Protein AF-A0A0P7B1C7-F1 (afdb_monomer)

InterPro domains:
  IPR046797 PD-(D/E)XK nuclease-like [PF20516] (125-329)

Structure (mmCIF, N/CA/C/O backbone):
data_AF-A0A0P7B1C7-F1
#
_entry.id   AF-A0A0P7B1C7-F1
#
loop_
_atom_site.group_PDB
_atom_site.id
_atom_site.type_symbol
_atom_site.label_atom_id
_atom_site.label_alt_id
_atom_site.label_comp_id
_atom_site.label_asym_id
_atom_site.label_entity_id
_atom_site.label_seq_id
_atom_site.pdbx_PDB_ins_code
_atom_site.Cartn_x
_atom_site.Cartn_y
_atom_site.Cartn_z
_atom_site.occupancy
_atom_site.B_iso_or_equiv
_atom_site.auth_seq_id
_atom_site.auth_comp_id
_atom_site.auth_asym_id
_atom_site.auth_atom_id
_atom_site.pdbx_PDB_model_num
ATOM 1 N N . MET A 1 1 ? -12.298 74.070 -58.164 1.00 40.81 1 MET A N 1
ATOM 2 C CA . MET A 1 1 ? -11.408 75.164 -58.626 1.00 40.81 1 MET A CA 1
ATOM 3 C C . MET A 1 1 ? -12.275 76.400 -58.773 1.00 40.81 1 MET A C 1
ATOM 5 O O . MET A 1 1 ? -13.339 76.220 -59.355 1.00 40.81 1 MET A O 1
ATOM 9 N N . PRO A 1 2 ? -11.936 77.579 -58.217 1.00 36.41 2 PRO A N 1
ATOM 10 C CA . PRO A 1 2 ? -10.605 78.188 -57.984 1.00 36.41 2 PRO A CA 1
ATOM 11 C C . PRO A 1 2 ? -10.314 78.363 -56.472 1.00 36.41 2 PRO A C 1
ATOM 13 O O . PRO A 1 2 ? -11.159 77.996 -55.669 1.00 36.41 2 PRO A O 1
ATOM 16 N N . SER A 1 3 ? -9.237 78.952 -55.946 1.00 27.42 3 SER A N 1
ATOM 17 C CA . SER A 1 3 ? -7.855 79.315 -56.326 1.00 27.42 3 SER A CA 1
ATOM 18 C C . SER A 1 3 ? -7.259 79.848 -54.999 1.00 27.42 3 SER A C 1
ATOM 20 O O . SER A 1 3 ? -7.931 80.604 -54.309 1.00 27.42 3 SER A O 1
ATOM 22 N N . SER A 1 4 ? -6.256 79.183 -54.420 1.00 30.38 4 SER A N 1
ATOM 23 C CA . SER A 1 4 ? -4.818 79.534 -54.416 1.00 30.38 4 SER A CA 1
ATOM 24 C C . SER A 1 4 ? -4.392 80.750 -53.571 1.00 30.38 4 SER A C 1
ATOM 26 O O . SER A 1 4 ? -5.026 81.796 -53.633 1.00 30.38 4 SER A O 1
ATOM 28 N N . ARG A 1 5 ? -3.190 80.588 -52.971 1.00 30.62 5 ARG A N 1
ATOM 29 C CA . ARG A 1 5 ? -2.219 81.581 -52.438 1.00 30.62 5 ARG A CA 1
ATOM 30 C C . ARG A 1 5 ? -2.398 82.007 -50.971 1.00 30.62 5 ARG A C 1
ATOM 32 O O . ARG A 1 5 ? -3.514 82.214 -50.536 1.00 30.62 5 ARG A O 1
ATOM 39 N N . GLU A 1 6 ? -1.371 82.237 -50.150 1.00 28.66 6 GLU A N 1
ATOM 40 C CA . GLU A 1 6 ? 0.076 81.940 -50.102 1.00 28.66 6 GLU A CA 1
ATOM 41 C C . GLU A 1 6 ? 0.610 82.553 -48.771 1.00 28.66 6 GLU A C 1
ATOM 43 O O . GLU A 1 6 ? -0.082 83.369 -48.172 1.00 28.66 6 GLU A O 1
ATOM 48 N N . GLN A 1 7 ? 1.860 82.238 -48.391 1.00 28.20 7 GLN A N 1
ATOM 49 C CA . GLN A 1 7 ? 2.784 83.022 -47.527 1.00 28.20 7 GLN A CA 1
ATOM 50 C C . GLN A 1 7 ? 2.823 82.818 -45.985 1.00 28.20 7 GLN A C 1
ATOM 52 O O . GLN A 1 7 ? 2.014 83.312 -45.211 1.00 28.20 7 GLN A O 1
ATOM 57 N N . SER A 1 8 ? 3.913 82.163 -45.550 1.00 28.33 8 SER A N 1
ATOM 58 C CA . SER A 1 8 ? 4.753 82.484 -44.360 1.00 28.33 8 SER A CA 1
ATOM 59 C C . SER A 1 8 ? 5.610 83.748 -44.656 1.00 28.33 8 SER A C 1
ATOM 61 O O . SER A 1 8 ? 5.667 84.063 -45.848 1.00 28.33 8 SER A O 1
ATOM 63 N N . PRO A 1 9 ? 6.346 84.453 -43.737 1.00 40.72 9 PRO A N 1
ATOM 64 C CA . PRO A 1 9 ? 7.237 83.946 -42.655 1.00 40.72 9 PRO A CA 1
ATOM 65 C C . PRO A 1 9 ? 7.357 84.853 -41.383 1.00 40.72 9 PRO A C 1
ATOM 67 O O . PRO A 1 9 ? 6.662 85.854 -41.275 1.00 40.72 9 PRO A O 1
ATOM 70 N N . THR A 1 10 ? 8.151 84.506 -40.344 1.00 30.94 10 THR A N 1
ATOM 71 C CA . THR A 1 10 ? 9.417 85.174 -39.883 1.00 30.94 10 THR A CA 1
ATOM 72 C C . THR A 1 10 ? 9.979 84.388 -38.658 1.00 30.94 10 THR A C 1
ATOM 74 O O . THR A 1 10 ? 9.244 84.197 -37.700 1.00 30.94 10 THR A O 1
ATOM 77 N N . LYS A 1 11 ? 11.125 83.665 -38.725 1.00 28.25 11 LYS A N 1
ATOM 78 C CA . LYS A 1 11 ? 12.511 83.998 -38.240 1.00 28.25 11 LYS A CA 1
ATOM 79 C C . LYS A 1 11 ? 12.579 84.615 -36.814 1.00 28.25 11 LYS A C 1
ATOM 81 O O . LYS A 1 11 ? 11.843 85.546 -36.565 1.00 28.25 11 LYS A O 1
ATOM 86 N N . ARG A 1 12 ? 13.492 84.330 -35.861 1.00 27.34 12 ARG A N 1
ATOM 87 C CA . ARG A 1 12 ? 14.719 83.499 -35.646 1.00 27.34 12 ARG A CA 1
ATOM 88 C C . ARG A 1 12 ? 15.191 83.874 -34.195 1.00 27.34 12 ARG A C 1
ATOM 90 O O . ARG A 1 12 ? 15.094 85.054 -33.889 1.00 27.34 12 ARG A O 1
ATOM 97 N N . ARG A 1 13 ? 15.668 83.012 -33.271 1.00 27.14 13 ARG A N 1
ATOM 98 C CA . ARG A 1 13 ? 17.099 82.657 -33.022 1.00 27.14 13 ARG A CA 1
ATOM 99 C C . ARG A 1 13 ? 17.298 81.843 -31.703 1.00 27.14 13 ARG A C 1
ATOM 101 O O . ARG A 1 13 ? 16.780 82.271 -30.684 1.00 27.14 13 ARG A O 1
ATOM 108 N N . LEU A 1 14 ? 18.116 80.771 -31.803 1.00 30.39 14 LEU A N 1
ATOM 109 C CA . LEU A 1 14 ? 19.269 80.282 -30.976 1.00 30.39 14 LEU A CA 1
ATOM 110 C C . LEU A 1 14 ? 19.091 80.077 -29.445 1.00 30.39 14 LEU A C 1
ATOM 112 O O . LEU A 1 14 ? 18.777 81.039 -28.760 1.00 30.39 14 LEU A O 1
ATOM 116 N N . ALA A 1 15 ? 19.164 78.840 -28.904 1.00 31.81 15 ALA A N 1
ATOM 117 C CA . ALA A 1 15 ? 20.341 77.961 -28.585 1.00 31.81 15 ALA A CA 1
ATOM 118 C C . ALA A 1 15 ? 20.725 78.126 -27.087 1.00 31.81 15 ALA A C 1
ATOM 120 O O . ALA A 1 15 ? 20.636 79.248 -26.610 1.00 31.81 15 ALA A O 1
ATOM 121 N N . GLU A 1 16 ? 21.093 77.167 -26.225 1.00 33.97 16 GLU A N 1
ATOM 122 C CA . GLU A 1 16 ? 21.556 75.755 -26.178 1.00 33.97 16 GLU A CA 1
ATOM 123 C C . GLU A 1 16 ? 21.215 75.247 -24.737 1.00 33.97 16 GLU A C 1
ATOM 125 O O . GLU A 1 16 ? 20.941 76.068 -23.866 1.00 33.97 16 GLU A O 1
ATOM 130 N N . ASP A 1 17 ? 21.087 73.958 -24.392 1.00 32.75 17 ASP A N 1
ATOM 131 C CA . ASP A 1 17 ? 22.216 73.049 -24.127 1.00 32.75 17 ASP A CA 1
ATOM 132 C C . ASP A 1 17 ? 21.746 71.586 -23.859 1.00 32.75 17 ASP A C 1
ATOM 134 O O . ASP A 1 17 ? 20.587 71.307 -23.545 1.00 32.75 17 ASP A O 1
ATOM 138 N N . LEU A 1 18 ? 22.689 70.664 -24.041 1.00 30.69 18 LEU A N 1
ATOM 139 C CA . LEU A 1 18 ? 22.672 69.231 -24.367 1.00 30.69 18 LEU A CA 1
ATOM 140 C C . LEU A 1 18 ? 22.469 68.321 -23.126 1.00 30.69 18 LEU A C 1
ATOM 142 O O . LEU A 1 18 ? 22.933 68.644 -22.042 1.00 30.69 18 LEU A O 1
ATOM 146 N N . THR A 1 19 ? 21.854 67.125 -23.151 1.00 33.34 19 THR A N 1
ATOM 147 C CA . THR A 1 19 ? 22.396 65.837 -23.667 1.00 33.34 19 THR A CA 1
ATOM 148 C C . THR A 1 19 ? 21.394 64.657 -23.433 1.00 33.34 19 THR A C 1
ATOM 150 O O . THR A 1 19 ? 20.473 64.792 -22.625 1.00 33.34 19 THR A O 1
ATOM 153 N N . PRO A 1 20 ? 21.543 63.484 -24.108 1.00 33.56 20 PRO A N 1
ATOM 154 C CA . PRO A 1 20 ? 20.514 62.433 -24.248 1.00 33.56 20 PRO A CA 1
ATOM 155 C C . PRO A 1 20 ? 20.664 61.164 -23.359 1.00 33.56 20 PRO A C 1
ATOM 157 O O . PRO A 1 20 ? 21.734 60.835 -22.855 1.00 33.56 20 PRO A O 1
ATOM 160 N N . ARG A 1 21 ? 19.555 60.407 -23.226 1.00 37.97 21 ARG A N 1
ATOM 161 C CA . ARG A 1 21 ? 19.374 59.125 -22.487 1.00 37.97 21 ARG A CA 1
ATOM 162 C C . ARG A 1 21 ? 20.164 57.922 -23.054 1.00 37.97 21 ARG A C 1
ATOM 164 O O . ARG A 1 21 ? 20.262 57.814 -24.274 1.00 37.97 21 ARG A O 1
ATOM 171 N N . PRO A 1 22 ? 20.480 56.899 -22.221 1.00 31.25 22 PRO A N 1
ATOM 172 C CA . PRO A 1 22 ? 20.714 55.534 -22.706 1.00 31.25 22 PRO A CA 1
ATOM 173 C C . PRO A 1 22 ? 19.780 54.448 -22.118 1.00 31.25 22 PRO A C 1
ATOM 175 O O . PRO A 1 22 ? 19.309 54.506 -20.982 1.00 31.25 22 PRO A O 1
ATOM 178 N N . SER A 1 23 ? 19.548 53.419 -22.939 1.00 31.78 23 SER A N 1
ATOM 179 C CA . SER A 1 23 ? 18.758 52.198 -22.718 1.00 31.78 23 SER A CA 1
ATOM 180 C C . SER A 1 23 ? 19.467 51.158 -21.833 1.00 31.78 23 SER A C 1
ATOM 182 O O . SER A 1 23 ? 20.627 50.825 -22.079 1.00 31.78 23 SER A O 1
ATOM 184 N N . ARG A 1 24 ? 18.760 50.559 -20.862 1.00 32.31 24 ARG A N 1
ATOM 185 C CA . ARG A 1 24 ? 19.287 49.491 -19.986 1.00 32.31 24 ARG A CA 1
ATOM 186 C C . ARG A 1 24 ? 19.289 48.114 -20.674 1.00 32.31 24 ARG A C 1
ATOM 188 O O . ARG A 1 24 ? 18.235 47.514 -20.866 1.00 32.31 24 ARG A O 1
ATOM 195 N N . LYS A 1 25 ? 20.485 47.578 -20.951 1.00 29.69 25 LYS A N 1
ATOM 196 C CA . LYS A 1 25 ? 20.746 46.133 -21.113 1.00 29.69 25 LYS A CA 1
ATOM 197 C C . LYS A 1 25 ? 20.955 45.495 -19.728 1.00 29.69 25 LYS A C 1
ATOM 199 O O . LYS A 1 25 ? 21.576 46.103 -18.861 1.00 29.69 25 LYS A O 1
ATOM 204 N N . ARG A 1 26 ? 20.412 44.288 -19.515 1.00 30.91 26 ARG A N 1
ATOM 205 C CA . ARG A 1 26 ? 20.569 43.484 -18.284 1.00 30.91 26 ARG A CA 1
ATOM 206 C C . ARG A 1 26 ? 21.935 42.794 -18.276 1.00 30.91 26 ARG A C 1
ATOM 208 O O . ARG A 1 26 ? 22.207 41.996 -19.168 1.00 30.91 26 ARG A O 1
ATOM 215 N N . THR A 1 27 ? 22.715 43.019 -17.224 1.00 28.73 27 THR A N 1
ATOM 216 C CA . THR A 1 27 ? 23.896 42.217 -16.870 1.00 28.73 27 THR A CA 1
ATOM 217 C C . THR A 1 27 ? 23.575 41.433 -15.595 1.00 28.73 27 THR A C 1
ATOM 219 O O . THR A 1 27 ? 23.027 41.997 -14.649 1.00 28.73 27 THR A O 1
ATOM 222 N N . ARG A 1 28 ? 23.847 40.122 -15.597 1.00 32.62 28 ARG A N 1
ATOM 223 C CA . ARG A 1 28 ? 23.710 39.212 -14.446 1.00 32.62 28 ARG A CA 1
ATOM 224 C C . ARG A 1 28 ? 24.953 39.307 -13.559 1.00 32.62 28 ARG A C 1
ATOM 226 O O . ARG A 1 28 ? 26.054 39.144 -14.072 1.00 32.62 28 ARG A O 1
ATOM 233 N N . THR A 1 29 ? 24.755 39.417 -12.251 1.00 31.72 29 THR A N 1
ATOM 234 C CA . THR A 1 29 ? 25.699 38.950 -11.223 1.00 31.72 29 THR A CA 1
ATOM 235 C C . THR A 1 29 ? 24.939 38.091 -10.203 1.00 31.72 29 THR A C 1
ATOM 237 O O . THR A 1 29 ? 23.752 38.344 -9.974 1.00 31.72 29 THR A O 1
ATOM 240 N N . PRO A 1 30 ? 25.557 37.028 -9.657 1.00 35.41 30 PRO A N 1
ATOM 241 C CA . PRO A 1 30 ? 24.934 36.155 -8.672 1.00 35.41 30 PRO A CA 1
ATOM 242 C C . PRO A 1 30 ? 25.189 36.699 -7.266 1.00 35.41 30 PRO A C 1
ATOM 244 O O . PRO A 1 30 ? 26.322 37.051 -6.949 1.00 35.41 30 PRO A O 1
ATOM 247 N N . ASP A 1 31 ? 24.158 36.730 -6.426 1.00 28.11 31 ASP A N 1
ATOM 248 C CA . ASP A 1 31 ? 24.351 36.962 -5.000 1.00 28.11 31 ASP A CA 1
ATOM 249 C C . ASP A 1 31 ? 23.509 35.982 -4.184 1.00 28.11 31 ASP A C 1
ATOM 251 O O . ASP A 1 31 ? 22.303 35.814 -4.397 1.00 28.11 31 ASP A O 1
ATOM 255 N N . SER A 1 32 ? 24.201 35.286 -3.291 1.00 36.03 32 SER A N 1
ATOM 256 C CA . SER A 1 32 ? 23.676 34.274 -2.389 1.00 36.03 32 SER A CA 1
ATOM 257 C C . SER A 1 32 ? 22.979 34.952 -1.221 1.00 36.03 32 SER A C 1
ATOM 259 O O . SER A 1 32 ? 23.639 35.573 -0.393 1.00 36.03 32 SER A O 1
ATOM 261 N N . ARG A 1 33 ? 21.665 34.757 -1.079 1.00 28.41 33 ARG A N 1
ATOM 262 C CA . ARG A 1 33 ? 20.984 34.924 0.209 1.00 28.41 33 ARG A CA 1
ATOM 263 C C . ARG A 1 33 ? 19.916 33.859 0.410 1.00 28.41 33 ARG A C 1
ATOM 265 O O . ARG A 1 33 ? 19.032 33.662 -0.418 1.00 28.41 33 ARG A O 1
ATOM 272 N N . SER A 1 34 ? 20.046 33.186 1.546 1.00 34.44 34 SER A N 1
ATOM 273 C CA . SER A 1 34 ? 19.058 32.316 2.162 1.00 34.44 34 SER A CA 1
ATOM 274 C C . SER A 1 34 ? 17.698 33.008 2.267 1.00 34.44 34 SER A C 1
ATOM 276 O O . SER A 1 34 ? 17.597 34.188 2.599 1.00 34.44 34 SER A O 1
ATOM 278 N N . SER A 1 35 ? 16.632 32.263 1.989 1.00 27.66 35 SER A N 1
ATOM 279 C CA . SER A 1 35 ? 15.263 32.649 2.331 1.00 27.66 35 SER A CA 1
ATOM 280 C C . SER A 1 35 ? 14.431 31.388 2.512 1.00 27.66 35 SER A C 1
ATOM 282 O O . SER A 1 35 ? 13.957 30.769 1.562 1.00 27.66 35 SER A O 1
ATOM 284 N N . TYR A 1 36 ? 14.301 31.013 3.776 1.00 30.34 36 TYR A N 1
ATOM 285 C CA . TYR A 1 36 ? 13.137 30.332 4.319 1.00 30.34 36 TYR A CA 1
ATOM 286 C C . TYR A 1 36 ? 11.857 31.113 3.961 1.00 30.34 36 TYR A C 1
ATOM 288 O O . TYR A 1 36 ? 11.878 32.337 3.833 1.00 30.34 36 TYR A O 1
ATOM 296 N N . SER A 1 37 ? 10.754 30.369 3.835 1.00 33.03 37 SER A N 1
ATOM 297 C CA . SER A 1 37 ? 9.364 30.836 3.700 1.00 33.03 37 SER A CA 1
ATOM 298 C C . SER A 1 37 ? 8.906 31.279 2.305 1.00 33.03 37 SER A C 1
ATOM 300 O O . SER A 1 37 ? 8.938 32.459 1.971 1.00 33.03 37 SER A O 1
ATOM 302 N N . ARG A 1 38 ? 8.314 30.346 1.543 1.00 26.83 38 ARG A N 1
ATOM 303 C CA . ARG A 1 38 ? 7.169 30.648 0.665 1.00 26.83 38 ARG A CA 1
ATOM 304 C C . ARG A 1 38 ? 6.124 29.536 0.736 1.00 26.83 38 ARG A C 1
ATOM 306 O O . ARG A 1 38 ? 6.317 28.442 0.221 1.00 26.83 38 ARG A O 1
ATOM 313 N N . LEU A 1 39 ? 5.029 29.886 1.402 1.00 28.02 39 LEU A N 1
ATOM 314 C CA . LEU A 1 39 ? 3.739 29.211 1.420 1.00 28.02 39 LEU A CA 1
ATOM 315 C C . LEU A 1 39 ? 3.254 28.954 -0.014 1.00 28.02 39 LEU A C 1
ATOM 317 O O . LEU A 1 39 ? 3.232 29.863 -0.847 1.00 28.02 39 LEU A O 1
ATOM 321 N N . SER A 1 40 ? 2.861 27.714 -0.288 1.00 29.11 40 SER A N 1
ATOM 322 C CA . SER A 1 40 ? 2.202 27.311 -1.525 1.00 29.11 40 SER A CA 1
ATOM 323 C C . SER A 1 40 ? 0.783 27.882 -1.566 1.00 29.11 40 SER A C 1
ATOM 325 O O . SER A 1 40 ? -0.118 27.377 -0.906 1.00 29.11 40 SER A O 1
ATOM 327 N N . GLN A 1 41 ? 0.572 28.929 -2.361 1.00 30.27 41 GLN A N 1
ATOM 328 C CA . GLN A 1 41 ? -0.755 29.288 -2.859 1.00 30.27 41 GLN A CA 1
ATOM 329 C C . GLN A 1 41 ? -1.053 28.433 -4.094 1.00 30.27 41 GLN A C 1
ATOM 331 O O . GLN A 1 41 ? -0.604 28.741 -5.196 1.00 30.27 41 GLN A O 1
ATOM 336 N N . SER A 1 42 ? -1.820 27.358 -3.926 1.00 28.83 42 SER A N 1
ATOM 337 C CA . SER A 1 42 ? -2.550 26.742 -5.032 1.00 28.83 42 SER A CA 1
ATOM 338 C C . SER A 1 42 ? -3.836 27.540 -5.251 1.00 28.83 42 SER A C 1
ATOM 340 O O . SER A 1 42 ? -4.823 27.347 -4.548 1.00 28.83 42 SER A O 1
ATOM 342 N N . GLN A 1 43 ? -3.820 28.472 -6.204 1.00 33.81 43 GLN A N 1
ATOM 343 C CA . GLN A 1 43 ? -5.049 29.072 -6.719 1.00 33.81 43 GLN A CA 1
ATOM 344 C C . GLN A 1 43 ? -5.762 28.043 -7.603 1.00 33.81 43 GLN A C 1
ATOM 346 O O . GLN A 1 43 ? -5.384 27.831 -8.755 1.00 33.81 43 GLN A O 1
ATOM 351 N N . THR A 1 44 ? -6.805 27.408 -7.075 1.00 33.28 44 THR A N 1
ATOM 352 C CA . THR A 1 44 ? -7.838 26.767 -7.890 1.00 33.28 44 THR A CA 1
ATOM 353 C C . THR A 1 44 ? -8.667 27.870 -8.534 1.00 33.28 44 THR A C 1
ATOM 355 O O . THR A 1 44 ? -9.514 28.489 -7.894 1.00 33.28 44 THR A O 1
ATOM 358 N N . THR A 1 45 ? -8.393 28.154 -9.804 1.00 32.22 45 THR A N 1
ATOM 359 C CA . THR A 1 45 ? -9.331 28.894 -10.646 1.00 32.22 45 THR A CA 1
ATOM 360 C C . THR A 1 45 ? -10.258 27.885 -11.307 1.00 32.22 45 THR A C 1
ATOM 362 O O . THR A 1 45 ? -9.905 27.245 -12.296 1.00 32.22 45 THR A O 1
ATOM 365 N N . GLU A 1 46 ? -11.466 27.753 -10.759 1.00 42.97 46 GLU A N 1
ATOM 366 C CA . GLU A 1 46 ? -12.622 27.351 -11.552 1.00 42.97 46 GLU A CA 1
ATOM 367 C C . GLU A 1 46 ? -12.797 28.383 -12.672 1.00 42.97 46 GLU A C 1
ATOM 369 O O . GLU A 1 46 ? -13.231 29.513 -12.463 1.00 42.97 46 GLU A O 1
ATOM 374 N N . SER A 1 47 ? -12.408 28.009 -13.887 1.00 34.28 47 SER A N 1
ATOM 375 C CA . SER A 1 47 ? -12.936 28.639 -15.089 1.00 34.28 47 SER A CA 1
ATOM 376 C C . SER A 1 47 ? -13.073 27.588 -16.180 1.00 34.28 47 SER A C 1
ATOM 378 O O . SER A 1 47 ? -12.131 26.867 -16.515 1.00 34.28 47 SER A O 1
ATOM 380 N N . SER A 1 48 ? -14.283 27.495 -16.718 1.00 46.06 48 SER A N 1
ATOM 381 C CA . SER A 1 48 ? -14.650 26.677 -17.862 1.00 46.06 48 SER A CA 1
ATOM 382 C C . SER A 1 48 ? -13.738 26.978 -19.057 1.00 46.06 48 SER A C 1
ATOM 384 O O . SER A 1 48 ? -13.861 27.990 -19.747 1.00 46.06 48 SER A O 1
ATOM 386 N N . ARG A 1 49 ? -12.802 26.069 -19.340 1.00 36.84 49 ARG A N 1
ATOM 387 C CA . ARG A 1 49 ? -12.011 26.075 -20.574 1.00 36.84 49 ARG A CA 1
ATOM 388 C C . ARG A 1 49 ? -12.195 24.744 -21.291 1.00 36.84 49 ARG A C 1
ATOM 390 O O . ARG A 1 49 ? -11.652 23.727 -20.885 1.00 36.84 49 ARG A O 1
ATOM 397 N N . LYS A 1 50 ? -13.016 24.796 -22.345 1.00 37.66 50 LYS A N 1
ATOM 398 C CA . LYS A 1 50 ? -13.122 23.874 -23.490 1.00 37.66 50 LYS A CA 1
ATOM 399 C C . LYS A 1 50 ? -12.324 22.562 -23.367 1.00 37.66 50 LYS A C 1
ATOM 401 O O . LYS A 1 50 ? -11.146 22.510 -23.699 1.00 37.66 50 LYS A O 1
ATOM 406 N N . SER A 1 51 ? -13.035 21.506 -22.966 1.00 46.94 51 SER A N 1
ATOM 407 C CA . SER A 1 51 ? -13.019 20.146 -23.536 1.00 46.94 51 SER A CA 1
ATOM 408 C C . SER A 1 51 ? -11.930 19.873 -24.593 1.00 46.94 51 SER A C 1
ATOM 410 O O . SER A 1 51 ? -12.190 19.900 -25.796 1.00 46.94 51 SER A O 1
ATOM 412 N N . GLY A 1 52 ? -10.721 19.566 -24.131 1.00 43.72 52 GLY A N 1
ATOM 413 C CA . GLY A 1 52 ? -9.674 18.905 -24.921 1.00 43.72 52 GLY A CA 1
ATOM 414 C C . GLY A 1 52 ? -9.035 17.718 -24.195 1.00 43.72 52 GLY A C 1
ATOM 415 O O . GLY A 1 52 ? -8.208 17.019 -24.771 1.00 43.72 52 GLY A O 1
ATOM 416 N N . GLN A 1 53 ? -9.412 17.474 -22.936 1.00 54.97 53 GLN A N 1
ATOM 417 C CA . GLN A 1 53 ? -8.943 16.319 -22.182 1.00 54.97 53 GLN A CA 1
ATOM 418 C C . GLN A 1 53 ? -9.822 15.111 -22.503 1.00 54.97 53 GLN A C 1
ATOM 420 O O . GLN A 1 53 ? -11.049 15.163 -22.411 1.00 54.97 53 GLN A O 1
ATOM 425 N N . ILE A 1 54 ? -9.173 14.029 -22.923 1.00 59.09 54 ILE A N 1
ATOM 426 C CA . ILE A 1 54 ? -9.800 12.724 -23.114 1.00 59.09 54 ILE A CA 1
ATOM 427 C C . ILE A 1 54 ? -10.409 12.311 -21.765 1.00 59.09 54 ILE A C 1
ATOM 429 O O . ILE A 1 54 ? -9.728 12.354 -20.742 1.00 59.09 54 ILE A O 1
ATOM 433 N N . SER A 1 55 ? -11.698 11.957 -21.747 1.00 71.19 55 SER A N 1
ATOM 434 C CA . SER A 1 55 ? -12.355 11.487 -20.523 1.00 71.19 55 SER A CA 1
ATOM 435 C C . SER A 1 55 ? -11.681 10.205 -20.010 1.00 71.19 55 SER A C 1
ATOM 437 O O . SER A 1 55 ? -11.198 9.420 -20.832 1.00 71.19 55 SER A O 1
ATOM 439 N N . PRO A 1 56 ? -11.674 9.930 -18.693 1.00 70.19 56 PRO A N 1
ATOM 440 C CA . PRO A 1 56 ? -10.936 8.793 -18.144 1.00 70.19 56 PRO A CA 1
ATOM 441 C C . PRO A 1 56 ? -11.279 7.450 -18.800 1.00 70.19 56 PRO A C 1
ATOM 443 O O . PRO A 1 56 ? -10.391 6.695 -19.183 1.00 70.19 56 PRO A O 1
ATOM 446 N N . GLN A 1 57 ? -12.564 7.216 -19.068 1.00 68.94 57 GLN A N 1
ATOM 447 C CA . GLN A 1 57 ? -13.045 6.022 -19.769 1.00 68.94 57 GLN A CA 1
ATOM 448 C C . GLN A 1 57 ? -12.508 5.894 -21.203 1.00 68.94 57 GLN A C 1
ATOM 450 O O . GLN A 1 57 ? -12.201 4.797 -21.664 1.00 68.94 57 GLN A O 1
ATOM 455 N N . LYS A 1 58 ? -12.369 7.008 -21.936 1.00 69.94 58 LYS A N 1
ATOM 456 C CA . LYS A 1 58 ? -11.766 6.991 -23.279 1.00 69.94 58 LYS A CA 1
ATOM 457 C C . LYS A 1 58 ? -10.266 6.703 -23.205 1.00 69.94 58 LYS A C 1
ATOM 459 O O . LYS A 1 58 ? -9.733 6.083 -24.119 1.00 69.94 58 LYS A O 1
ATOM 464 N N . HIS A 1 59 ? -9.605 7.130 -22.128 1.00 70.31 59 HIS A N 1
ATOM 465 C CA . HIS A 1 59 ? -8.201 6.819 -21.872 1.00 70.31 59 HIS A CA 1
ATOM 466 C C . HIS A 1 59 ? -8.015 5.334 -21.562 1.00 70.31 59 HIS A C 1
ATOM 468 O O . HIS A 1 59 ? -7.172 4.700 -22.185 1.00 70.31 59 HIS A O 1
ATOM 474 N N . LEU A 1 60 ? -8.841 4.758 -20.683 1.00 72.62 60 LEU A N 1
ATOM 475 C CA . LEU A 1 60 ? -8.823 3.321 -20.389 1.00 72.62 60 LEU A CA 1
ATOM 476 C C . LEU A 1 60 ? -9.010 2.488 -21.666 1.00 72.62 60 LEU A C 1
ATOM 478 O O . LEU A 1 60 ? -8.180 1.635 -21.955 1.00 72.62 60 LEU A O 1
ATOM 482 N N . LYS A 1 61 ? -9.979 2.838 -22.522 1.00 70.31 61 LYS A N 1
ATOM 483 C CA . LYS A 1 61 ? -10.161 2.192 -23.839 1.00 70.31 61 LYS A CA 1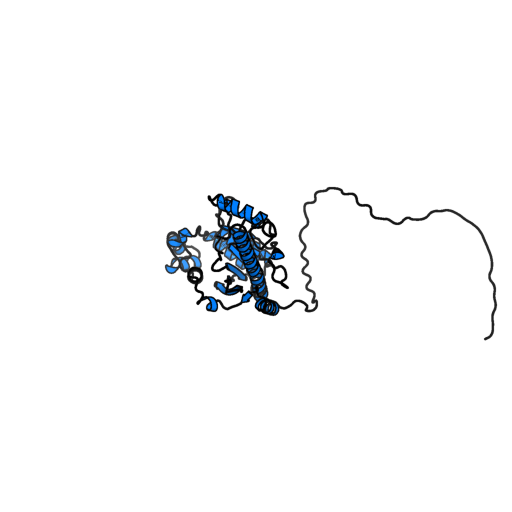
ATOM 484 C C . LYS A 1 61 ? -8.958 2.330 -24.777 1.00 70.31 61 LYS A C 1
ATOM 486 O O . LYS A 1 61 ? -8.735 1.478 -25.635 1.00 70.31 61 LYS A O 1
ATOM 491 N N . ALA A 1 62 ? -8.199 3.420 -24.675 1.00 70.56 62 ALA A N 1
ATOM 492 C CA . ALA A 1 62 ? -6.965 3.575 -25.440 1.00 70.56 62 ALA A CA 1
ATOM 493 C C . ALA A 1 62 ? -5.853 2.667 -24.893 1.00 70.56 62 ALA A C 1
ATOM 495 O O . ALA A 1 62 ? -5.106 2.091 -25.684 1.00 70.56 62 ALA A O 1
ATOM 496 N N . LEU A 1 63 ? -5.782 2.499 -23.567 1.00 72.62 63 LEU A N 1
ATOM 497 C CA . LEU A 1 63 ? -4.851 1.577 -22.916 1.00 72.62 63 LEU A CA 1
ATOM 498 C C . LEU A 1 63 ? -5.184 0.114 -23.212 1.00 72.62 63 LEU A C 1
ATOM 500 O O . LEU A 1 63 ? -4.278 -0.662 -23.470 1.00 72.62 63 LEU A O 1
ATOM 504 N N . GLU A 1 64 ? -6.457 -0.263 -23.291 1.00 71.19 64 GLU A N 1
ATOM 505 C CA . GLU A 1 64 ? -6.857 -1.627 -23.677 1.00 71.19 64 GLU A CA 1
ATOM 506 C C . GLU A 1 64 ? -6.284 -2.058 -25.041 1.00 71.19 64 GLU A C 1
ATOM 508 O O . GLU A 1 64 ? -6.103 -3.247 -25.308 1.00 71.19 64 GLU A O 1
ATOM 513 N N . ARG A 1 65 ? -6.003 -1.091 -25.924 1.00 66.06 65 ARG A N 1
ATOM 514 C CA . ARG A 1 65 ? -5.525 -1.323 -27.294 1.00 66.06 65 ARG A CA 1
ATOM 515 C C . ARG A 1 65 ? -4.002 -1.322 -27.425 1.00 66.06 65 ARG A C 1
ATOM 517 O O . ARG A 1 65 ? -3.505 -1.651 -28.502 1.00 66.06 65 ARG A O 1
ATOM 524 N N . THR A 1 66 ? -3.253 -0.940 -26.391 1.00 65.62 66 THR A N 1
ATOM 525 C CA . THR A 1 66 ? -1.785 -0.975 -26.409 1.00 65.62 66 THR A CA 1
ATOM 526 C C . THR A 1 66 ? -1.266 -2.321 -25.912 1.00 65.62 66 THR A C 1
ATOM 528 O O . THR A 1 66 ? -1.738 -2.864 -24.921 1.00 65.62 66 THR A O 1
ATOM 531 N N . GLY A 1 67 ? -0.234 -2.857 -26.574 1.00 59.66 67 GLY A N 1
ATOM 532 C CA . GLY A 1 67 ? 0.343 -4.167 -26.236 1.00 59.66 67 GLY A CA 1
ATOM 533 C C . GLY A 1 67 ? 1.001 -4.266 -24.852 1.00 59.66 67 GLY A C 1
ATOM 534 O O . GLY A 1 67 ? 1.351 -5.363 -24.456 1.00 59.66 67 GLY A O 1
ATOM 535 N N . ARG A 1 68 ? 1.171 -3.145 -24.132 1.00 64.06 68 ARG A N 1
ATOM 536 C CA . ARG A 1 68 ? 1.609 -3.070 -22.720 1.00 64.06 68 ARG A CA 1
ATOM 537 C C . ARG A 1 68 ? 0.561 -2.399 -21.818 1.00 64.06 68 ARG A C 1
ATOM 539 O O . ARG A 1 68 ? 0.883 -1.919 -20.740 1.00 64.06 68 ARG A O 1
ATOM 546 N N . GLY A 1 69 ? -0.659 -2.226 -22.316 1.00 62.19 69 GLY A N 1
ATOM 547 C CA . GLY A 1 69 ? -1.695 -1.469 -21.631 1.00 62.19 69 GLY A CA 1
ATOM 548 C C . GLY A 1 69 ? -2.493 -2.292 -20.623 1.00 62.19 69 GLY A C 1
ATOM 549 O O . GLY A 1 69 ? -2.181 -3.451 -20.340 1.00 62.19 69 GLY A O 1
ATOM 550 N N . ILE A 1 70 ? -3.524 -1.655 -20.067 1.00 71.69 70 ILE A N 1
ATOM 551 C CA . ILE A 1 70 ? -4.340 -2.204 -18.981 1.00 71.69 70 ILE A CA 1
ATOM 552 C C . ILE A 1 70 ? -5.720 -2.555 -19.475 1.00 71.69 70 ILE A C 1
ATOM 554 O O . ILE A 1 70 ? -6.318 -1.808 -20.248 1.00 71.69 70 ILE A O 1
ATOM 558 N N . LEU A 1 71 ? -6.228 -3.671 -18.968 1.00 65.88 71 LEU A N 1
ATOM 559 C CA . LEU A 1 71 ? -7.591 -4.106 -19.193 1.00 65.88 71 LEU A CA 1
ATOM 560 C C . LEU A 1 71 ? -8.313 -4.183 -17.849 1.00 65.88 71 LEU A C 1
ATOM 562 O O . LEU A 1 71 ? -8.004 -5.036 -17.024 1.00 65.88 71 LEU A O 1
ATOM 566 N N . VAL A 1 72 ? -9.256 -3.273 -17.619 1.00 67.62 72 VAL A N 1
ATOM 567 C CA . VAL A 1 72 ? -10.026 -3.252 -16.371 1.00 67.62 72 VAL A CA 1
ATOM 568 C C . VAL A 1 72 ? -11.128 -4.313 -16.451 1.00 67.62 72 VAL A C 1
ATOM 570 O O . VAL A 1 72 ? -11.890 -4.336 -17.417 1.00 67.62 72 VAL A O 1
ATOM 573 N N . ARG A 1 73 ? -11.200 -5.206 -15.464 1.00 67.19 73 ARG A N 1
ATOM 574 C CA . ARG A 1 73 ? -12.231 -6.241 -15.311 1.00 67.19 73 ARG A CA 1
ATOM 575 C C . ARG A 1 73 ? -12.877 -6.142 -13.936 1.00 67.19 73 ARG A C 1
ATOM 577 O O . ARG A 1 73 ? -12.343 -5.517 -13.026 1.00 67.19 73 ARG A O 1
ATOM 584 N N . ASP A 1 74 ? -14.024 -6.789 -13.799 1.00 66.62 74 ASP A N 1
ATOM 585 C CA . ASP A 1 74 ? -14.586 -7.083 -12.487 1.00 66.62 74 ASP A CA 1
ATOM 586 C C . ASP A 1 74 ? -13.709 -8.111 -11.747 1.00 66.62 74 ASP A C 1
ATOM 588 O O . ASP A 1 74 ? -13.038 -8.933 -12.384 1.00 66.62 74 ASP A O 1
ATOM 592 N N . ILE A 1 75 ? -13.701 -8.064 -10.414 1.00 66.38 75 ILE A N 1
ATOM 593 C CA . ILE A 1 75 ? -12.942 -9.001 -9.582 1.00 66.38 75 ILE A CA 1
ATOM 594 C C . ILE A 1 75 ? -13.451 -10.431 -9.666 1.00 66.38 75 ILE A C 1
ATOM 596 O O . ILE A 1 75 ? -12.660 -11.359 -9.497 1.00 66.38 75 ILE A O 1
ATOM 600 N N . ASP A 1 76 ? -14.719 -10.631 -10.020 1.00 66.94 76 ASP A N 1
ATOM 601 C CA . ASP A 1 76 ? -15.242 -11.961 -10.315 1.00 66.94 76 ASP A CA 1
ATOM 602 C C . ASP A 1 76 ? -14.431 -12.630 -11.435 1.00 66.94 76 ASP A C 1
ATOM 604 O O . ASP A 1 76 ? -14.201 -13.839 -11.396 1.00 66.94 76 ASP A O 1
ATOM 608 N N . GLY A 1 77 ? -13.876 -11.833 -12.357 1.00 64.44 77 GLY A N 1
ATOM 609 C CA . GLY A 1 77 ? -12.956 -12.285 -13.400 1.00 64.44 77 GLY A CA 1
ATOM 610 C C . GLY A 1 77 ? -11.580 -12.753 -12.904 1.00 64.44 77 GLY A C 1
ATOM 611 O O . GLY A 1 77 ? -10.821 -13.297 -13.702 1.00 64.44 77 GLY A O 1
ATOM 612 N N . LEU A 1 78 ? -11.243 -12.560 -11.622 1.00 70.31 78 LEU A N 1
ATOM 613 C CA . LEU A 1 78 ? -10.049 -13.120 -10.976 1.00 70.31 78 LEU A CA 1
ATOM 614 C C . LEU A 1 78 ? -10.325 -14.442 -10.247 1.00 70.31 78 LEU A C 1
ATOM 616 O O . LEU A 1 78 ? -9.374 -15.096 -9.821 1.00 70.31 78 LEU A O 1
ATOM 620 N N . SER A 1 79 ? -11.588 -14.861 -10.113 1.00 67.50 79 SER A N 1
ATOM 621 C CA . SER A 1 79 ? -11.947 -16.099 -9.403 1.00 67.50 79 SER A CA 1
ATOM 622 C C . SER A 1 79 ? -11.362 -17.352 -10.060 1.00 67.50 79 SER A C 1
ATOM 624 O O . SER A 1 79 ? -11.012 -18.299 -9.359 1.00 67.50 79 SER A O 1
ATOM 626 N N . ASP A 1 80 ? -11.196 -17.324 -11.384 1.00 70.50 80 ASP A N 1
ATOM 627 C CA . ASP A 1 80 ? -10.606 -18.413 -12.172 1.00 70.50 80 ASP A CA 1
ATOM 628 C C . ASP A 1 80 ? -9.081 -18.270 -12.355 1.00 70.50 80 ASP A C 1
ATOM 630 O O . ASP A 1 80 ? -8.457 -19.049 -13.081 1.00 70.50 80 ASP A O 1
ATOM 634 N N . HIS A 1 81 ? -8.449 -17.268 -11.731 1.00 79.38 81 HIS A N 1
ATOM 635 C CA . HIS A 1 81 ? -7.011 -17.055 -11.867 1.00 79.38 81 HIS A CA 1
ATOM 636 C C . HIS A 1 81 ? -6.225 -18.204 -11.202 1.00 79.38 81 HIS A C 1
ATOM 638 O O . HIS A 1 81 ? -6.508 -18.564 -10.058 1.00 79.38 81 HIS A O 1
ATOM 644 N N . PRO A 1 82 ? -5.184 -18.762 -11.852 1.00 81.50 82 PRO A N 1
ATOM 645 C CA . PRO A 1 82 ? -4.514 -19.974 -11.371 1.00 81.50 82 PRO A CA 1
ATOM 646 C C . PRO A 1 82 ? -3.636 -19.768 -10.124 1.00 81.50 82 PRO A C 1
ATOM 648 O O . PRO A 1 82 ? -3.185 -20.745 -9.526 1.00 81.50 82 PRO A O 1
ATOM 651 N N . SER A 1 83 ? -3.350 -18.521 -9.728 1.00 88.50 83 SER A N 1
ATOM 652 C CA . SER A 1 83 ? -2.518 -18.244 -8.548 1.00 88.50 83 SER A CA 1
ATOM 653 C C . SER A 1 83 ? -3.244 -18.592 -7.246 1.00 88.50 83 SER A C 1
ATOM 655 O O . SER A 1 83 ? -4.213 -17.943 -6.847 1.00 88.50 83 SER A O 1
ATOM 657 N N . GLN A 1 84 ? -2.686 -19.563 -6.523 1.00 89.94 84 GLN A N 1
ATOM 658 C CA . GLN A 1 84 ? -3.116 -19.906 -5.170 1.00 89.94 84 GLN A CA 1
ATOM 659 C C . GLN A 1 84 ? -2.867 -18.763 -4.173 1.00 89.94 84 GLN A C 1
ATOM 661 O O . GLN A 1 84 ? -3.651 -18.588 -3.241 1.00 89.94 84 GLN A O 1
ATOM 666 N N . GLN A 1 85 ? -1.808 -17.968 -4.370 1.00 91.19 85 GLN A N 1
ATOM 667 C CA . GLN A 1 85 ? -1.506 -16.821 -3.507 1.00 91.19 85 GLN A CA 1
ATOM 668 C C . GLN A 1 85 ? -2.585 -15.744 -3.633 1.00 91.19 85 GLN A C 1
ATOM 670 O O . GLN A 1 85 ? -3.063 -15.233 -2.622 1.00 91.19 85 GLN A O 1
ATOM 675 N N . LEU A 1 86 ? -3.023 -15.454 -4.862 1.00 89.62 86 LEU A N 1
ATOM 676 C CA . LEU A 1 86 ? -4.122 -14.525 -5.111 1.00 89.62 86 LEU A CA 1
ATOM 677 C C . LEU A 1 86 ? -5.426 -15.023 -4.478 1.00 89.62 86 LEU A C 1
ATOM 679 O O . LEU A 1 86 ? -6.110 -14.263 -3.797 1.0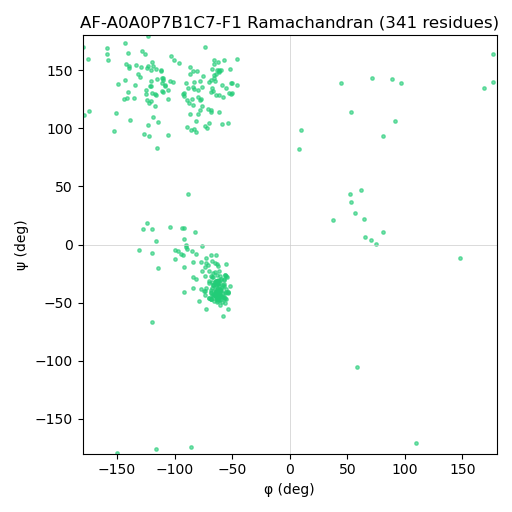0 89.62 86 LEU A O 1
ATOM 683 N N . ALA A 1 87 ? -5.749 -16.307 -4.646 1.00 89.44 87 ALA A N 1
ATOM 684 C CA . ALA A 1 87 ? -6.934 -16.897 -4.031 1.00 89.44 87 ALA A CA 1
ATOM 685 C C . ALA A 1 87 ? -6.899 -16.814 -2.491 1.00 89.44 87 ALA A C 1
ATOM 687 O O . ALA A 1 87 ? -7.930 -16.534 -1.873 1.00 89.44 87 ALA A O 1
ATOM 688 N N . SER A 1 88 ? -5.725 -17.015 -1.871 1.00 92.12 88 SER A N 1
ATOM 689 C CA . SER A 1 88 ? -5.542 -16.839 -0.422 1.00 92.12 88 SER A CA 1
ATOM 690 C C . SER A 1 88 ? -5.778 -15.393 -0.006 1.00 92.12 88 SER A C 1
ATOM 692 O O . SER A 1 88 ? -6.595 -15.154 0.880 1.00 92.12 88 SER A O 1
ATOM 694 N N . LEU A 1 89 ? -5.159 -14.432 -0.705 1.00 91.69 89 LEU A N 1
ATOM 695 C CA . LEU A 1 89 ? -5.343 -13.009 -0.426 1.00 91.69 89 LEU A CA 1
ATOM 696 C C . LEU A 1 89 ? -6.824 -12.617 -0.498 1.00 91.69 89 LEU A C 1
ATOM 698 O O . LEU A 1 89 ? -7.346 -12.028 0.440 1.00 91.69 89 LEU A O 1
ATOM 702 N N . LEU A 1 90 ? -7.529 -12.975 -1.574 1.00 90.19 90 LEU A N 1
ATOM 703 C CA . LEU A 1 90 ? -8.953 -12.648 -1.728 1.00 90.19 90 LEU A CA 1
ATOM 704 C C . LEU A 1 90 ? -9.809 -13.268 -0.619 1.00 90.19 90 LEU A C 1
ATOM 706 O O . LEU A 1 90 ? -10.746 -12.652 -0.112 1.00 90.19 90 LEU A O 1
ATOM 710 N N . LYS A 1 91 ? -9.495 -14.499 -0.207 1.00 91.00 91 LYS A N 1
ATOM 711 C CA . LYS A 1 91 ? -10.178 -15.152 0.914 1.00 91.00 91 LYS A CA 1
ATOM 712 C C . LYS A 1 91 ? -9.930 -14.411 2.231 1.00 91.00 91 LYS A C 1
ATOM 714 O O . LYS A 1 91 ? -10.880 -14.207 2.987 1.00 91.00 91 LYS A O 1
ATOM 719 N N . GLU A 1 92 ? -8.690 -14.017 2.501 1.00 91.94 92 GLU A N 1
ATOM 720 C CA . GLU A 1 92 ? -8.310 -13.256 3.694 1.00 91.94 92 GLU A CA 1
ATOM 721 C C . GLU A 1 92 ? -8.985 -11.884 3.717 1.00 91.94 92 GLU A C 1
ATOM 723 O O . GLU A 1 92 ? -9.612 -11.530 4.713 1.00 91.94 92 GLU A O 1
ATOM 728 N N . MET A 1 93 ? -8.980 -11.158 2.600 1.00 91.12 93 MET A N 1
ATOM 729 C CA . MET A 1 93 ? -9.633 -9.852 2.490 1.00 91.12 93 MET A CA 1
ATOM 730 C C . MET A 1 93 ? -11.144 -9.946 2.726 1.00 91.12 93 MET A C 1
ATOM 732 O O . MET A 1 93 ? -11.692 -9.158 3.492 1.00 91.12 93 MET A O 1
ATOM 736 N N . ARG A 1 94 ? -11.819 -10.975 2.196 1.00 90.88 94 ARG A N 1
ATOM 737 C CA . ARG A 1 94 ? -13.241 -11.231 2.496 1.00 90.88 94 ARG A CA 1
ATOM 738 C C . ARG A 1 94 ? -13.499 -11.565 3.962 1.00 90.88 94 ARG A C 1
ATOM 740 O O . ARG A 1 94 ? -14.587 -11.281 4.463 1.00 90.88 94 ARG A O 1
ATOM 747 N N . ASN A 1 95 ? -12.551 -12.203 4.648 1.00 93.19 95 ASN A N 1
ATOM 748 C CA . ASN A 1 95 ? -12.654 -12.416 6.090 1.00 93.19 95 ASN A CA 1
ATOM 749 C C . ASN A 1 95 ? -12.525 -11.085 6.833 1.00 93.19 95 ASN A C 1
ATOM 751 O O . ASN A 1 95 ? -13.394 -10.788 7.649 1.00 93.19 95 ASN A O 1
ATOM 755 N N . VAL A 1 96 ? -11.540 -10.254 6.481 1.00 91.88 96 VAL A N 1
ATOM 756 C CA . VAL A 1 96 ? -11.359 -8.907 7.050 1.00 91.88 96 VAL A CA 1
ATOM 757 C C . VAL A 1 96 ? -12.609 -8.048 6.849 1.00 91.88 96 VAL A C 1
ATOM 759 O O . VAL A 1 96 ? -13.092 -7.447 7.802 1.00 91.88 96 VAL A O 1
ATOM 762 N N . MET A 1 97 ? -13.200 -8.054 5.651 1.00 89.00 97 MET A N 1
ATOM 763 C CA . MET A 1 97 ? -14.441 -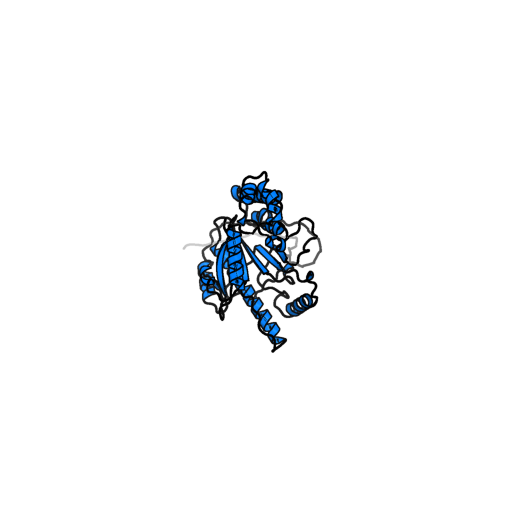7.324 5.347 1.00 89.00 97 MET A CA 1
ATOM 764 C C . MET A 1 97 ? -15.653 -7.800 6.154 1.00 89.00 97 MET A C 1
ATOM 766 O O . MET A 1 97 ? -16.596 -7.046 6.364 1.00 89.00 97 MET A O 1
ATOM 770 N N . ARG A 1 98 ? -15.652 -9.063 6.589 1.00 91.94 98 ARG A N 1
ATOM 771 C CA . ARG A 1 98 ? -16.677 -9.635 7.476 1.00 91.94 98 ARG A CA 1
ATOM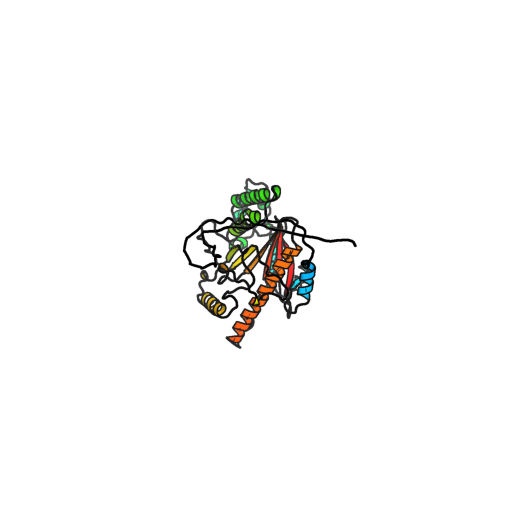 772 C C . ARG A 1 98 ? -16.291 -9.512 8.950 1.00 91.94 98 ARG A C 1
ATOM 774 O O . ARG A 1 98 ? -16.875 -10.206 9.776 1.00 91.94 98 ARG A O 1
ATOM 781 N N . SER A 1 99 ? -15.286 -8.693 9.254 1.00 92.31 99 SER A N 1
ATOM 782 C CA . SER A 1 99 ? -14.704 -8.509 10.580 1.00 92.31 99 SER A CA 1
ATOM 783 C C . SER A 1 99 ? -14.194 -9.799 11.215 1.00 92.31 99 SER A C 1
ATOM 785 O O . SER A 1 99 ? -14.153 -9.885 12.429 1.00 92.31 99 SER A O 1
ATOM 787 N N . ARG A 1 100 ? -13.798 -10.813 10.436 1.00 94.94 100 ARG A N 1
ATOM 788 C CA . ARG A 1 100 ? -13.366 -12.114 10.965 1.00 94.94 100 ARG A CA 1
ATOM 789 C C . ARG A 1 100 ? -11.863 -12.171 11.195 1.00 94.94 100 ARG A C 1
ATOM 791 O O . ARG A 1 100 ? -11.092 -11.927 10.271 1.00 94.94 100 ARG A O 1
ATOM 798 N N . GLY A 1 101 ? -11.459 -12.570 12.399 1.00 94.50 101 GLY A N 1
ATOM 799 C CA . GLY A 1 101 ? -10.060 -12.783 12.779 1.00 94.50 101 GLY A CA 1
ATOM 800 C C . GLY A 1 101 ? -9.186 -11.524 12.764 1.00 94.50 101 GLY A C 1
ATOM 801 O O . GLY A 1 101 ? -7.969 -11.632 12.643 1.00 94.50 101 GLY A O 1
ATOM 802 N N . ILE A 1 102 ? -9.786 -10.335 12.858 1.00 93.69 102 ILE A N 1
ATOM 803 C CA . ILE A 1 102 ? -9.077 -9.048 12.789 1.00 93.69 102 ILE A CA 1
ATOM 804 C C . ILE A 1 102 ? -8.491 -8.604 14.139 1.00 93.69 102 ILE A C 1
ATOM 806 O O . ILE A 1 102 ? -7.630 -7.721 14.165 1.00 93.69 102 ILE A O 1
ATOM 810 N N . LEU A 1 103 ? -8.922 -9.223 15.245 1.00 94.94 103 LEU A N 1
ATOM 811 C CA . LEU A 1 103 ? -8.450 -8.959 16.606 1.00 94.94 103 LEU A CA 1
ATOM 812 C C . LEU A 1 103 ? -7.741 -10.183 17.210 1.00 94.94 103 LEU A C 1
ATOM 814 O O . LEU A 1 103 ? -8.062 -11.321 16.861 1.00 94.94 103 LEU A O 1
ATOM 818 N N . PRO A 1 104 ? -6.783 -9.982 18.129 1.00 94.56 104 PRO A N 1
ATOM 819 C CA . PRO A 1 104 ? -6.068 -11.071 18.769 1.00 94.56 104 PRO A CA 1
ATOM 820 C C . PRO A 1 104 ? -6.935 -11.705 19.849 1.00 94.56 104 PRO A C 1
ATOM 822 O O . PRO A 1 104 ? -7.633 -11.015 20.595 1.00 94.56 104 PRO A O 1
ATOM 825 N N . GLN A 1 105 ? -6.875 -13.030 19.963 1.00 92.44 105 GLN A N 1
ATOM 826 C CA . GLN A 1 105 ? -7.715 -13.776 20.904 1.00 92.44 105 GLN A CA 1
ATOM 827 C C . GLN A 1 105 ? -7.540 -13.323 22.363 1.00 92.44 105 GLN A C 1
ATOM 829 O O . GLN A 1 105 ? -8.490 -13.362 23.146 1.00 92.44 105 GLN A O 1
ATOM 834 N N . THR A 1 106 ? -6.348 -12.840 22.712 1.00 92.06 106 THR A N 1
ATOM 835 C CA . THR A 1 106 ? -5.992 -12.319 24.038 1.00 92.06 106 THR A CA 1
ATOM 836 C C . THR A 1 106 ? -6.712 -11.017 24.402 1.00 92.06 106 THR A C 1
ATOM 838 O O . THR A 1 106 ? -6.967 -10.784 25.581 1.00 92.06 106 THR A O 1
ATOM 841 N N . ALA A 1 107 ? -7.102 -10.194 23.422 1.00 91.94 107 ALA A N 1
ATOM 842 C CA . ALA A 1 107 ? -7.752 -8.904 23.667 1.00 91.94 107 ALA A CA 1
ATOM 843 C C . ALA A 1 107 ? -9.258 -9.019 23.939 1.00 91.94 107 ALA A C 1
ATOM 845 O O . ALA A 1 107 ? -9.893 -8.041 24.322 1.00 91.94 107 ALA A O 1
ATOM 846 N N . ARG A 1 108 ? -9.865 -10.196 23.769 1.00 92.00 108 ARG A N 1
ATOM 847 C CA . ARG A 1 108 ? -11.326 -10.320 23.802 1.00 92.00 108 ARG A CA 1
ATOM 848 C C . ARG A 1 108 ? -11.967 -9.828 25.096 1.00 92.00 108 ARG A C 1
ATOM 850 O O . ARG A 1 108 ? -12.916 -9.055 25.041 1.00 92.00 108 ARG A O 1
ATOM 857 N N . HIS A 1 109 ? -11.425 -10.224 26.244 1.00 91.94 109 HIS A N 1
ATOM 858 C CA . HIS A 1 109 ? -11.965 -9.794 27.534 1.00 91.94 109 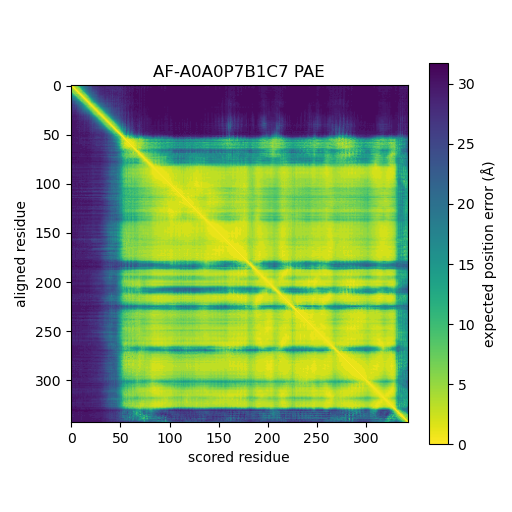HIS A CA 1
ATOM 859 C C . HIS A 1 109 ? -11.885 -8.266 27.709 1.00 91.94 109 HIS A C 1
ATOM 861 O O . HIS A 1 109 ? -12.741 -7.667 28.353 1.00 91.94 109 HIS A O 1
ATOM 867 N N . GLU A 1 110 ? -10.875 -7.610 27.132 1.00 93.56 110 GLU A N 1
ATOM 868 C CA . GLU A 1 110 ? -10.779 -6.146 27.127 1.00 93.56 110 GLU A CA 1
ATOM 869 C C . GLU A 1 110 ? -11.876 -5.508 26.259 1.00 93.56 110 GLU A C 1
ATOM 871 O O . GLU A 1 110 ? -12.452 -4.490 26.642 1.00 93.56 110 GLU A O 1
ATOM 876 N N . PHE A 1 111 ? -12.189 -6.114 25.111 1.00 93.81 111 PHE A N 1
ATOM 877 C CA . PHE A 1 111 ? -13.225 -5.632 24.197 1.00 93.81 111 PHE A CA 1
ATOM 878 C C . PHE A 1 111 ? -14.628 -5.826 24.777 1.00 93.81 111 PHE A C 1
ATOM 880 O O . PHE A 1 111 ? -15.392 -4.867 24.798 1.00 93.81 111 PHE A O 1
ATOM 887 N N . GLU A 1 112 ? -14.941 -7.002 25.331 1.00 92.81 112 GLU A N 1
ATOM 888 C CA . GLU A 1 112 ? -16.232 -7.292 25.983 1.00 92.81 112 GLU A CA 1
ATOM 889 C C . GLU A 1 112 ? -16.547 -6.318 27.127 1.00 92.81 112 GLU A C 1
ATOM 891 O O . GLU A 1 112 ? -17.693 -5.922 27.320 1.00 92.81 112 GLU A O 1
ATOM 896 N N . ASN A 1 113 ? -15.522 -5.895 27.869 1.00 93.44 113 ASN A N 1
ATOM 897 C CA . ASN A 1 113 ? -15.661 -4.961 28.986 1.00 93.44 113 ASN A CA 1
ATOM 898 C C . ASN A 1 113 ? -15.442 -3.491 28.580 1.00 93.44 113 ASN A C 1
ATOM 900 O O . ASN A 1 113 ? -15.246 -2.629 29.447 1.00 93.44 113 ASN A O 1
ATOM 904 N N . SER A 1 114 ? -15.443 -3.181 27.279 1.00 93.50 114 SER A N 1
ATOM 905 C CA . SER A 1 114 ? -15.250 -1.813 26.803 1.00 93.50 114 SER A CA 1
ATOM 906 C C . SER A 1 114 ? -16.401 -0.897 27.222 1.00 93.50 114 SER A C 1
ATOM 908 O O . SER A 1 114 ? -17.569 -1.280 27.272 1.00 93.50 114 SER A O 1
ATOM 910 N N . LYS A 1 115 ? -16.072 0.372 27.486 1.00 92.50 115 LYS A N 1
ATOM 911 C CA . LYS A 1 115 ? -17.072 1.417 27.755 1.00 92.50 115 LYS A CA 1
ATOM 912 C C . LYS A 1 115 ? -17.765 1.905 26.480 1.00 92.50 115 LYS A C 1
ATOM 914 O O . LYS A 1 115 ? -18.850 2.477 26.575 1.00 92.50 115 LYS A O 1
ATOM 919 N N . ASP A 1 116 ? -17.144 1.744 25.307 1.00 94.44 116 ASP A N 1
ATOM 920 C CA . ASP A 1 116 ? -17.791 2.066 24.030 1.00 94.44 116 ASP A CA 1
ATOM 921 C C . ASP A 1 116 ? -18.629 0.868 23.588 1.00 94.44 116 ASP A C 1
ATOM 923 O O . ASP A 1 116 ? -18.113 -0.224 23.360 1.00 94.44 116 ASP A O 1
ATOM 927 N N . ARG A 1 117 ? -19.935 1.095 23.438 1.00 93.31 117 ARG A N 1
ATOM 928 C CA . ARG A 1 117 ? -20.900 0.056 23.078 1.00 93.31 117 ARG A CA 1
ATOM 929 C C . ARG A 1 117 ? -20.539 -0.683 21.784 1.00 93.31 117 ARG A C 1
ATOM 931 O O . ARG A 1 117 ? -20.724 -1.888 21.728 1.00 93.31 117 ARG A O 1
ATOM 938 N N . ARG A 1 118 ? -20.011 0.005 20.766 1.00 90.69 118 ARG A N 1
ATOM 939 C CA . ARG A 1 118 ? -19.666 -0.630 19.478 1.00 90.69 118 ARG A CA 1
ATOM 940 C C . ARG A 1 118 ? -18.467 -1.560 19.625 1.00 90.69 118 ARG A C 1
ATOM 942 O O . ARG A 1 118 ? -18.380 -2.565 18.937 1.00 90.69 118 ARG A O 1
ATOM 949 N N . ILE A 1 119 ? -17.539 -1.213 20.516 1.00 93.19 119 ILE A N 1
ATOM 950 C CA . ILE A 1 119 ? -16.381 -2.055 20.822 1.00 93.19 119 ILE A CA 1
ATOM 951 C C . ILE A 1 119 ? -16.810 -3.258 21.669 1.00 93.19 119 ILE A C 1
ATOM 953 O O . ILE A 1 119 ? -16.367 -4.369 21.394 1.00 93.19 119 ILE A O 1
ATOM 957 N N . ALA A 1 120 ? -17.712 -3.056 22.635 1.00 93.50 120 ALA A N 1
ATOM 958 C CA . ALA A 1 120 ? -18.300 -4.145 23.414 1.00 93.50 120 ALA A CA 1
ATOM 959 C C . ALA A 1 120 ? -19.047 -5.154 22.527 1.00 93.50 120 ALA A C 1
ATOM 961 O O . ALA A 1 120 ? -18.816 -6.353 22.649 1.00 93.50 120 ALA A O 1
ATOM 962 N N . GLU A 1 121 ? -19.841 -4.671 21.563 1.00 92.75 121 GLU A N 1
ATOM 963 C CA . GLU A 1 121 ? -20.533 -5.509 20.571 1.00 92.75 121 GLU A CA 1
ATOM 964 C C . GLU A 1 121 ? -19.549 -6.361 19.738 1.00 92.75 121 GLU A C 1
ATOM 966 O O . GLU A 1 121 ? -19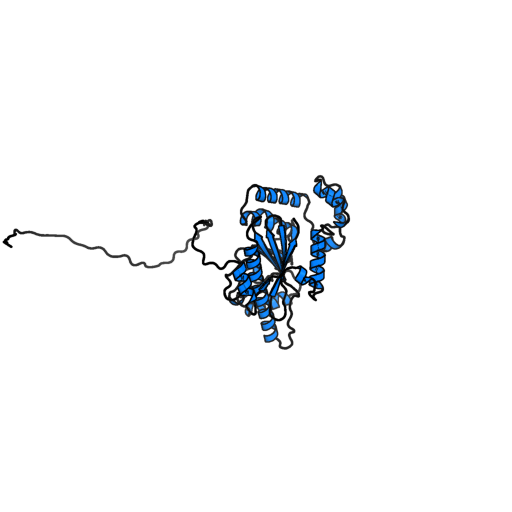.829 -7.526 19.465 1.00 92.75 121 GLU A O 1
ATOM 971 N N . LEU A 1 122 ? -18.362 -5.838 19.391 1.00 91.88 122 LEU A N 1
ATOM 972 C CA . LEU A 1 122 ? -17.307 -6.637 18.742 1.00 91.88 122 LEU A CA 1
ATOM 973 C C . LEU A 1 122 ? -16.722 -7.712 19.670 1.00 91.88 122 LEU A C 1
ATOM 975 O O . LEU A 1 122 ? -16.317 -8.766 19.191 1.00 91.88 122 LEU A O 1
ATOM 979 N N . GLY A 1 123 ? -16.665 -7.456 20.980 1.00 91.69 123 GLY A N 1
ATOM 980 C CA . GLY A 1 123 ? -16.194 -8.409 21.990 1.00 91.69 123 GLY A CA 1
ATOM 981 C C . GLY A 1 123 ? -17.058 -9.667 22.102 1.00 91.69 123 GLY A C 1
ATOM 982 O O . GLY A 1 123 ? -16.536 -10.756 22.355 1.00 91.69 123 GLY A O 1
ATOM 983 N N . GLU A 1 124 ? -18.364 -9.521 21.874 1.00 91.88 124 GLU A N 1
ATOM 984 C CA . GLU A 1 124 ? -19.341 -10.614 21.925 1.00 91.88 124 GLU A CA 1
ATOM 985 C C . GLU A 1 124 ? -19.233 -11.562 20.716 1.00 91.88 124 GLU A C 1
ATOM 987 O O . GLU A 1 124 ? -19.540 -12.756 20.824 1.00 91.88 124 GLU A O 1
ATOM 992 N N . ASP A 1 125 ? -18.760 -11.065 19.568 1.00 94.25 125 ASP A N 1
ATOM 993 C CA . ASP A 1 125 ? -18.577 -11.862 18.356 1.00 94.25 125 ASP A CA 1
ATOM 994 C C . ASP A 1 125 ? -17.218 -12.577 18.349 1.00 94.25 125 ASP A C 1
ATOM 996 O O . ASP A 1 125 ? -16.177 -12.047 17.955 1.00 94.25 125 ASP A O 1
ATOM 1000 N N . TRP A 1 126 ? -17.242 -13.857 18.722 1.00 92.06 126 TRP A N 1
ATOM 1001 C CA . TRP A 1 126 ? -16.071 -14.734 18.709 1.00 92.06 126 TRP A CA 1
ATOM 1002 C C . TRP A 1 126 ? -15.372 -14.818 17.351 1.00 92.06 126 TRP A C 1
ATOM 1004 O O . TRP A 1 126 ? -14.174 -15.094 17.312 1.00 92.06 126 TRP A O 1
ATOM 1014 N N . THR A 1 127 ? -16.089 -14.614 16.242 1.00 95.25 127 THR A N 1
ATOM 1015 C CA . THR A 1 127 ? -15.502 -14.726 14.903 1.00 95.25 127 THR A CA 1
ATOM 1016 C C . THR A 1 127 ? -14.539 -13.585 14.594 1.00 95.25 127 THR A C 1
ATOM 1018 O O . THR A 1 127 ? -13.691 -13.741 13.715 1.00 95.25 127 THR A O 1
ATOM 1021 N N . VAL A 1 128 ? -14.602 -12.483 15.351 1.00 95.75 128 VAL A N 1
ATOM 1022 C CA . VAL A 1 128 ? -13.703 -11.329 15.231 1.00 95.75 128 VAL A CA 1
ATOM 1023 C C . VAL A 1 12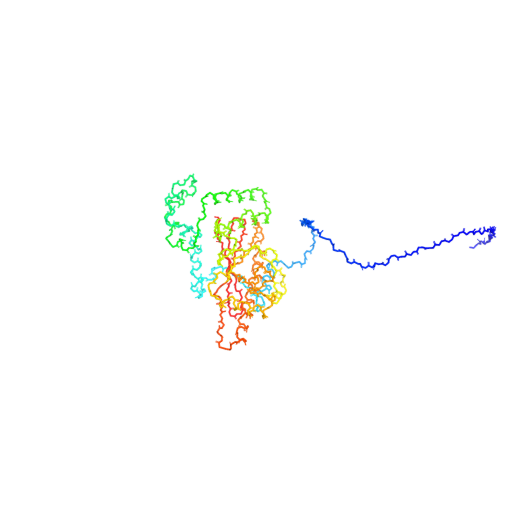8 ? -12.287 -11.639 15.707 1.00 95.75 128 VAL A C 1
ATOM 1025 O O . VAL A 1 128 ? -11.323 -11.018 15.253 1.00 95.75 128 VAL A O 1
ATOM 1028 N N . PHE A 1 129 ? -12.136 -12.648 16.561 1.00 95.81 129 PHE A N 1
ATOM 1029 C CA . PHE A 1 129 ? -10.885 -12.959 17.234 1.00 95.81 129 PHE A CA 1
ATOM 1030 C C . PHE A 1 129 ? -10.151 -14.140 16.590 1.00 95.81 129 PHE A C 1
ATOM 1032 O O . PHE A 1 129 ? -10.757 -15.149 16.235 1.00 95.81 129 PHE A O 1
ATOM 1039 N N . SER A 1 130 ? -8.826 -14.043 16.475 1.00 94.88 130 SER A N 1
ATOM 1040 C CA . SER A 1 130 ? -7.958 -15.123 15.992 1.00 94.88 130 SER A CA 1
ATOM 1041 C C . SER A 1 130 ? -6.633 -15.151 16.752 1.00 94.88 130 SER A C 1
ATOM 1043 O O . SER A 1 130 ? -6.056 -14.105 17.046 1.00 94.88 130 SER A O 1
ATOM 1045 N N . ALA A 1 131 ? -6.124 -16.351 17.046 1.00 90.94 131 ALA A N 1
ATOM 1046 C CA . ALA A 1 131 ? -4.782 -16.534 17.605 1.00 90.94 131 ALA A CA 1
ATOM 1047 C C . ALA A 1 131 ? -3.679 -16.185 16.589 1.00 90.94 131 ALA A C 1
ATOM 1049 O O . ALA A 1 131 ? -2.589 -15.768 16.964 1.00 90.94 131 ALA A O 1
ATOM 1050 N N . GLU A 1 132 ? -3.973 -16.311 15.293 1.00 90.44 132 GLU A N 1
ATOM 1051 C CA . GLU A 1 132 ? -3.036 -15.979 14.214 1.00 90.44 132 GLU A CA 1
ATOM 1052 C C . GLU A 1 132 ? -2.873 -14.463 14.054 1.00 90.44 132 GLU A C 1
ATOM 1054 O O . GLU A 1 132 ? -1.872 -14.003 13.512 1.00 90.44 132 GLU A O 1
ATOM 1059 N N . ARG A 1 133 ? -3.813 -13.649 14.560 1.00 91.62 133 ARG A N 1
ATOM 1060 C CA . ARG A 1 133 ? -3.730 -12.191 14.409 1.00 91.62 133 ARG A CA 1
ATOM 1061 C C . ARG A 1 133 ? -2.492 -11.612 15.090 1.00 91.62 133 ARG A C 1
ATOM 1063 O O . ARG A 1 133 ? -1.929 -10.656 14.561 1.00 91.62 133 ARG A O 1
ATOM 1070 N N . ASP A 1 134 ? -2.030 -12.190 16.196 1.00 86.75 134 ASP A N 1
ATOM 1071 C CA . ASP A 1 134 ? -0.834 -11.716 16.906 1.00 86.75 134 ASP A CA 1
ATOM 1072 C C . ASP A 1 134 ? 0.440 -11.780 16.040 1.00 86.75 134 ASP A C 1
ATOM 1074 O O . ASP A 1 134 ? 1.372 -11.004 16.254 1.00 86.75 134 ASP A O 1
ATOM 1078 N N . THR A 1 135 ? 0.480 -12.627 15.001 1.00 87.62 135 THR A N 1
ATOM 1079 C CA . THR A 1 135 ? 1.644 -12.722 14.103 1.00 87.62 135 THR A CA 1
ATOM 1080 C C . THR A 1 135 ? 1.722 -11.582 13.087 1.00 87.62 135 THR A C 1
ATOM 1082 O O . THR A 1 135 ? 2.764 -11.399 12.464 1.00 87.62 135 THR A O 1
ATOM 1085 N N . LEU A 1 136 ? 0.636 -10.824 12.892 1.00 84.38 136 LEU A N 1
ATOM 1086 C CA . LEU A 1 136 ? 0.551 -9.741 11.902 1.00 84.38 136 LEU A CA 1
ATOM 1087 C C . LEU A 1 136 ? 0.980 -8.373 12.458 1.00 84.38 136 LEU A C 1
ATOM 1089 O O . LEU A 1 136 ? 1.000 -7.389 11.723 1.00 84.38 136 LEU A O 1
ATOM 1093 N N . GLY A 1 137 ? 1.326 -8.303 13.745 1.00 82.50 137 GLY A N 1
ATOM 1094 C CA . GLY A 1 137 ? 1.808 -7.091 14.402 1.00 82.50 137 GLY A CA 1
ATOM 1095 C C . GLY A 1 137 ? 0.812 -6.495 15.391 1.00 82.50 137 GLY A C 1
ATOM 1096 O O . GLY A 1 137 ? -0.205 -7.101 15.732 1.00 82.50 137 GLY A O 1
ATOM 1097 N N . HIS A 1 138 ? 1.120 -5.291 15.865 1.00 85.69 138 HIS A N 1
ATOM 1098 C CA . HIS A 1 138 ? 0.356 -4.618 16.912 1.00 85.69 138 HIS A CA 1
ATOM 1099 C C . HIS A 1 138 ? -1.099 -4.327 16.499 1.00 85.69 138 HIS A C 1
ATOM 1101 O O . HIS A 1 138 ? -1.454 -4.261 15.318 1.00 85.69 138 HIS A O 1
ATOM 1107 N N . VAL A 1 139 ? -1.952 -4.167 17.507 1.00 88.75 139 VAL A N 1
ATOM 1108 C CA . VAL A 1 139 ? -3.362 -3.802 17.374 1.00 88.75 139 VAL A CA 1
ATOM 1109 C C . VAL A 1 139 ? -3.533 -2.455 18.063 1.00 88.75 139 VAL A C 1
ATOM 1111 O O . VAL A 1 139 ? -3.252 -2.369 19.258 1.00 88.75 139 VAL A O 1
ATOM 1114 N N . PRO A 1 140 ? -3.961 -1.406 17.342 1.00 90.81 140 PRO A N 1
ATOM 1115 C CA . PRO A 1 140 ? -4.034 -0.068 17.908 1.00 90.81 140 PRO A CA 1
ATOM 1116 C C . PRO A 1 140 ? -5.008 -0.013 19.085 1.00 90.81 140 PRO A C 1
ATOM 1118 O O . PRO A 1 140 ? -6.027 -0.704 19.103 1.00 90.81 140 PRO A O 1
ATOM 1121 N N . SER A 1 141 ? -4.714 0.857 20.052 1.00 91.56 141 SER A N 1
ATOM 1122 C CA . SER A 1 141 ? -5.565 1.013 21.232 1.00 91.56 141 SER A CA 1
ATOM 1123 C C . SER A 1 141 ? -6.979 1.482 20.865 1.00 91.56 141 SER A C 1
ATOM 1125 O O . SER A 1 141 ? -7.174 2.264 19.925 1.00 91.56 141 SER A O 1
ATOM 1127 N N . GLN A 1 142 ? -7.967 1.067 21.665 1.00 92.19 142 GLN A N 1
ATOM 1128 C CA . GLN A 1 142 ? -9.359 1.505 21.519 1.00 92.19 142 GLN A CA 1
ATOM 1129 C C . GLN A 1 142 ? -9.472 3.040 21.520 1.00 92.19 142 GLN A C 1
ATOM 1131 O O . GLN A 1 142 ? -10.200 3.619 20.715 1.00 92.19 142 GLN A O 1
ATOM 1136 N N . GLU A 1 143 ? -8.709 3.719 22.383 1.00 93.12 143 GLU A N 1
ATOM 1137 C CA . GLU A 1 143 ? -8.692 5.181 22.471 1.00 93.12 143 GLU A CA 1
ATOM 1138 C C . GLU A 1 143 ? -8.190 5.829 21.176 1.00 93.12 143 GLU A C 1
ATOM 1140 O O . GLU A 1 143 ? -8.824 6.759 20.669 1.00 93.12 143 GLU A O 1
ATOM 1145 N N . SER A 1 144 ? -7.092 5.318 20.610 1.00 93.88 144 SER A N 1
ATOM 1146 C CA . SER A 1 144 ? -6.525 5.817 19.354 1.00 93.88 144 SER A CA 1
ATOM 1147 C C . SER A 1 144 ? -7.503 5.648 18.190 1.00 93.88 144 SER A C 1
ATOM 1149 O O . SER A 1 144 ? -7.701 6.589 17.418 1.00 93.88 144 SER A O 1
ATOM 1151 N N . VAL A 1 145 ? -8.163 4.488 18.092 1.00 93.19 145 VAL A N 1
ATOM 1152 C CA . VAL A 1 145 ? -9.169 4.216 17.052 1.00 93.19 145 VAL A CA 1
ATOM 1153 C C . VAL A 1 145 ? -10.376 5.145 17.205 1.00 93.19 145 VAL A C 1
ATOM 1155 O O . VAL A 1 145 ? -10.799 5.778 16.238 1.00 93.19 145 VAL A O 1
ATOM 1158 N N . LEU A 1 146 ? -10.906 5.310 18.421 1.00 94.75 146 LEU A N 1
ATOM 1159 C CA . LEU A 1 146 ? -12.037 6.206 18.682 1.00 94.75 146 LEU A CA 1
ATOM 1160 C C . LEU A 1 146 ? -11.693 7.678 18.421 1.00 94.75 146 LEU A C 1
ATOM 1162 O O . LEU A 1 146 ? -12.526 8.422 17.897 1.00 94.75 146 LEU A O 1
ATOM 1166 N N . ALA A 1 147 ? -10.478 8.112 18.761 1.00 95.75 147 ALA A N 1
ATOM 1167 C CA . ALA A 1 147 ? -10.001 9.454 18.448 1.00 95.75 147 ALA A CA 1
ATOM 1168 C C . ALA A 1 147 ? -9.932 9.684 16.934 1.00 95.75 147 ALA A C 1
ATOM 1170 O O . ALA A 1 147 ? -10.423 10.706 16.452 1.00 95.75 147 ALA A O 1
ATOM 1171 N N . LEU A 1 148 ? -9.404 8.712 16.187 1.00 95.62 148 LEU A N 1
ATOM 1172 C CA . LEU A 1 148 ? -9.338 8.774 14.732 1.00 95.62 148 LEU A CA 1
ATOM 1173 C C . LEU A 1 148 ? -10.733 8.801 14.093 1.00 95.62 148 LEU A C 1
ATOM 1175 O O . LEU A 1 148 ? -10.967 9.606 13.195 1.00 95.62 148 LEU A O 1
ATOM 1179 N N . LEU A 1 149 ? -11.681 8.001 14.593 1.00 94.62 149 LEU A N 1
ATOM 1180 C CA . LEU A 1 149 ? -13.073 8.018 14.130 1.00 94.62 149 LEU A CA 1
ATOM 1181 C C . LEU A 1 149 ? -13.735 9.388 14.336 1.00 94.62 149 LEU A C 1
ATOM 1183 O O . LEU A 1 149 ? -14.459 9.855 13.457 1.00 94.62 149 LEU A O 1
ATOM 1187 N N . ARG A 1 150 ? -13.468 10.067 15.461 1.00 96.25 150 ARG A N 1
ATOM 1188 C CA . ARG A 1 150 ? -13.939 11.447 15.683 1.00 96.25 150 ARG A CA 1
ATOM 1189 C C . ARG A 1 150 ? -13.327 12.421 14.675 1.00 96.25 150 ARG A C 1
ATOM 1191 O O . ARG A 1 150 ? -14.045 13.252 14.133 1.00 96.25 150 ARG A O 1
ATOM 1198 N N . THR A 1 151 ? -12.029 12.300 14.388 1.00 96.56 151 THR A N 1
ATOM 1199 C CA . THR A 1 151 ? -11.361 13.123 13.365 1.00 96.56 151 THR A CA 1
ATOM 1200 C C . THR A 1 151 ? -11.908 12.859 11.961 1.00 96.56 151 THR A C 1
ATOM 1202 O O . THR A 1 151 ? -12.108 13.802 11.199 1.00 96.56 151 THR A O 1
ATOM 1205 N N . ALA A 1 152 ? -12.190 11.602 11.617 1.00 94.69 152 ALA A N 1
ATOM 1206 C CA . ALA A 1 152 ? -12.790 11.248 10.335 1.00 94.69 152 ALA A CA 1
ATOM 1207 C C . ALA A 1 152 ? -14.208 11.821 10.198 1.00 94.69 152 ALA A C 1
ATOM 1209 O O . ALA A 1 152 ? -14.546 12.359 9.147 1.00 94.69 152 ALA A O 1
ATOM 1210 N N . ARG A 1 153 ? -15.009 11.781 11.274 1.00 94.62 153 ARG A N 1
ATOM 1211 C CA . ARG A 1 153 ? -16.332 12.418 11.316 1.00 94.62 153 ARG A CA 1
ATOM 1212 C C . ARG A 1 153 ? -16.246 13.928 11.097 1.00 94.62 153 ARG A C 1
ATOM 1214 O O . ARG A 1 153 ? -16.954 14.436 10.241 1.00 94.62 153 ARG A O 1
ATOM 1221 N N . GLU A 1 154 ? -15.344 14.614 11.798 1.00 95.88 154 GLU A N 1
ATOM 1222 C CA . GLU A 1 154 ? -15.101 16.053 11.613 1.00 95.88 154 GLU A CA 1
ATOM 1223 C C . GLU A 1 154 ? -14.772 16.382 10.151 1.00 95.88 154 GLU A C 1
ATOM 1225 O O . GLU A 1 154 ? -15.361 17.289 9.564 1.00 95.88 154 GLU A O 1
ATOM 1230 N N . CYS A 1 155 ? -13.867 15.610 9.539 1.00 93.44 155 CYS A N 1
ATOM 1231 C CA . CYS A 1 155 ? -13.480 15.817 8.146 1.00 93.44 155 CYS A CA 1
ATOM 1232 C C . CYS A 1 155 ? -14.645 15.585 7.171 1.00 93.44 155 CYS A C 1
ATOM 1234 O O . CYS A 1 155 ? -14.719 16.253 6.137 1.00 93.44 155 CYS A O 1
ATOM 1236 N N . HIS A 1 156 ? -15.538 14.645 7.488 1.00 91.69 156 HIS A N 1
ATOM 1237 C CA . HIS A 1 156 ? -16.723 14.344 6.693 1.00 91.69 156 HIS A CA 1
ATOM 1238 C C . HIS A 1 156 ? -17.789 15.437 6.817 1.00 91.69 156 HIS A C 1
ATOM 1240 O O . HIS A 1 156 ? -18.197 16.008 5.810 1.00 91.69 156 HIS A O 1
ATOM 1246 N N . GLU A 1 157 ? -18.205 15.755 8.044 1.00 94.06 157 GLU A N 1
ATOM 1247 C CA . GLU A 1 157 ? -19.299 16.691 8.333 1.00 94.06 157 GLU A CA 1
ATOM 1248 C C . GLU A 1 157 ? -18.962 18.133 7.923 1.00 94.06 157 GLU A C 1
ATOM 1250 O O . GLU A 1 157 ? -19.856 18.888 7.543 1.00 94.06 157 GLU A O 1
ATOM 1255 N N . ASN A 1 158 ? -17.675 18.498 7.924 1.00 94.50 158 ASN A N 1
ATOM 1256 C CA . ASN A 1 158 ? -17.207 19.836 7.554 1.00 94.50 158 ASN A CA 1
ATOM 1257 C C . ASN A 1 158 ? -16.565 19.911 6.159 1.00 94.50 158 ASN A C 1
ATOM 1259 O O . ASN A 1 158 ? -15.896 20.896 5.848 1.00 94.50 158 ASN A O 1
ATOM 1263 N N . PHE A 1 159 ? -16.752 18.895 5.307 1.00 91.00 159 PHE A N 1
ATOM 1264 C CA . PHE A 1 159 ? -16.288 18.896 3.909 1.00 91.00 159 PHE A CA 1
ATOM 1265 C C . PHE A 1 159 ? -14.796 19.241 3.756 1.00 91.00 159 PHE A C 1
ATOM 1267 O O . PHE A 1 159 ? -14.396 20.029 2.894 1.00 91.00 159 PHE A O 1
ATOM 1274 N N . HIS A 1 160 ? -13.955 18.659 4.613 1.00 92.81 160 HIS A N 1
ATOM 1275 C CA . HIS A 1 160 ? -12.514 18.877 4.560 1.00 92.81 160 HIS A CA 1
ATOM 1276 C C . HIS A 1 160 ? -11.923 18.442 3.214 1.00 92.81 160 HIS A C 1
ATOM 1278 O O . HIS A 1 160 ? -12.393 17.508 2.562 1.00 92.81 160 HIS A O 1
ATOM 1284 N N . SER A 1 161 ? -10.837 19.110 2.817 1.00 91.69 161 SER A N 1
ATOM 1285 C CA . SER A 1 161 ? -10.156 18.822 1.555 1.00 91.69 161 SER A CA 1
ATOM 1286 C C . SER A 1 161 ? -9.517 17.417 1.527 1.00 91.69 161 SER A C 1
ATOM 1288 O O . SER A 1 161 ? -9.198 16.866 2.578 1.00 91.69 161 SER A O 1
ATOM 1290 N N . GLU A 1 162 ? -9.256 16.854 0.340 1.00 90.88 162 GLU A N 1
ATOM 1291 C CA . GLU A 1 162 ? -8.575 15.552 0.173 1.00 90.88 162 GLU A CA 1
ATOM 1292 C C . GLU A 1 162 ? -7.216 15.540 0.892 1.00 90.88 162 GLU A C 1
ATOM 1294 O O . GLU A 1 162 ? -6.884 14.604 1.614 1.00 90.88 162 GLU A O 1
ATOM 1299 N N . SER A 1 163 ? -6.459 16.638 0.805 1.00 92.00 163 SER A N 1
ATOM 1300 C CA . SER A 1 163 ? -5.183 16.776 1.513 1.00 92.00 163 SER A CA 1
ATOM 1301 C C . SER A 1 163 ? -5.354 16.838 3.034 1.00 92.00 163 SER A C 1
ATOM 1303 O O . SER A 1 163 ? -4.529 16.289 3.766 1.00 92.00 163 SER A O 1
ATOM 1305 N N . SER A 1 164 ? -6.433 17.454 3.527 1.00 94.00 164 SER A N 1
ATOM 1306 C CA . SER A 1 164 ? -6.781 17.441 4.952 1.00 94.00 164 SER A CA 1
ATOM 1307 C C . SER A 1 164 ? -7.098 16.024 5.432 1.00 94.00 164 SER A C 1
ATOM 1309 O O . SER A 1 164 ? -6.581 15.625 6.472 1.00 94.00 164 SER A O 1
ATOM 1311 N N . TRP A 1 165 ? -7.870 15.245 4.668 1.00 93.56 165 TRP A N 1
ATOM 1312 C CA . TRP A 1 165 ? -8.124 13.825 4.946 1.00 93.56 165 TRP A CA 1
ATOM 1313 C C . TRP A 1 165 ? -6.830 13.006 4.978 1.00 93.56 165 TRP A C 1
ATOM 1315 O O . TRP A 1 165 ? -6.594 12.251 5.924 1.00 93.56 165 TRP A O 1
ATOM 1325 N N . ASN A 1 166 ? -5.948 13.219 4.000 1.00 94.25 166 ASN A N 1
ATOM 1326 C CA . ASN A 1 166 ? -4.653 12.545 3.919 1.00 94.25 166 ASN A CA 1
ATOM 1327 C C . ASN A 1 166 ? -3.793 12.777 5.163 1.00 94.25 166 ASN A C 1
ATOM 1329 O O . ASN A 1 166 ? -3.191 11.837 5.679 1.00 94.25 166 ASN A O 1
ATOM 1333 N N . ILE A 1 167 ? -3.776 14.002 5.687 1.00 94.94 167 ILE A N 1
ATOM 1334 C CA . ILE A 1 167 ? -2.983 14.361 6.869 1.00 94.94 167 ILE A CA 1
ATOM 1335 C C . ILE A 1 167 ? -3.653 13.898 8.168 1.00 94.94 167 ILE A C 1
ATOM 1337 O O . ILE A 1 167 ? -2.999 13.331 9.044 1.00 94.94 167 ILE A O 1
ATOM 1341 N N . LEU A 1 168 ? -4.944 14.185 8.326 1.00 95.44 168 LEU A N 1
ATOM 1342 C CA . LEU A 1 168 ? -5.643 14.038 9.602 1.00 95.44 168 LEU A CA 1
ATOM 1343 C C . LEU A 1 168 ? -6.137 12.613 9.850 1.00 95.44 168 LEU A C 1
ATOM 1345 O O . LEU A 1 168 ? -6.256 12.219 11.009 1.00 95.44 168 LEU A O 1
ATOM 1349 N N . VAL A 1 169 ? -6.412 11.852 8.788 1.00 94.56 169 VAL A N 1
ATOM 1350 C CA . VAL A 1 169 ? -7.034 10.528 8.874 1.00 94.56 169 VAL A CA 1
ATOM 1351 C C . VAL A 1 169 ? -6.121 9.459 8.283 1.00 94.56 169 VAL A C 1
ATOM 1353 O O . VAL A 1 169 ? -5.607 8.628 9.027 1.00 94.56 169 VAL A O 1
ATOM 1356 N N . HIS A 1 170 ? -5.871 9.480 6.971 1.00 93.88 170 HIS A N 1
ATOM 1357 C CA . HIS A 1 170 ? -5.231 8.348 6.288 1.00 93.88 170 HIS A CA 1
ATOM 1358 C C . HIS A 1 170 ? -3.780 8.129 6.729 1.00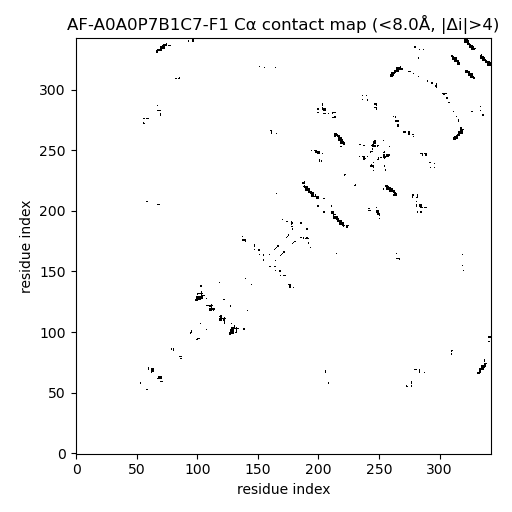 93.88 170 HIS A C 1
ATOM 1360 O O . HIS A 1 170 ? -3.414 7.007 7.068 1.00 93.88 170 HIS A O 1
ATOM 1366 N N . SER A 1 171 ? -2.972 9.190 6.839 1.00 93.94 171 SER A N 1
ATOM 1367 C CA . SER A 1 171 ? -1.601 9.071 7.351 1.00 93.94 171 SER A CA 1
ATOM 1368 C C . SER A 1 171 ? -1.559 8.576 8.797 1.00 93.94 171 SER A C 1
ATOM 1370 O O . SER A 1 171 ? -0.629 7.863 9.163 1.00 93.94 171 SER A O 1
ATOM 1372 N N . ARG A 1 172 ? -2.542 8.944 9.630 1.00 94.06 172 ARG A N 1
ATOM 1373 C CA . ARG A 1 172 ? -2.609 8.478 11.022 1.00 94.06 172 ARG A CA 1
ATOM 1374 C C . ARG A 1 172 ? -3.034 7.021 11.102 1.00 94.06 172 ARG A C 1
ATOM 1376 O O . ARG A 1 172 ? -2.461 6.285 11.892 1.00 94.06 172 ARG A O 1
ATOM 1383 N N . LEU A 1 173 ? -3.990 6.601 10.275 1.00 93.31 173 LEU A N 1
ATOM 1384 C CA . LEU A 1 173 ? -4.402 5.202 10.199 1.00 93.31 173 LEU A CA 1
ATOM 1385 C C . LEU A 1 173 ? -3.246 4.305 9.749 1.00 93.31 173 LEU A C 1
ATOM 1387 O O . LEU A 1 173 ? -2.998 3.279 10.371 1.00 93.31 173 LEU A O 1
ATOM 1391 N N . LEU A 1 174 ? -2.516 4.714 8.707 1.00 92.19 174 LEU A N 1
ATOM 1392 C CA . LEU A 1 174 ? -1.328 3.994 8.244 1.00 92.19 174 LEU A CA 1
ATOM 1393 C C . LEU A 1 174 ? -0.245 3.952 9.329 1.00 92.19 174 LEU A C 1
ATOM 1395 O O . LEU A 1 174 ? 0.364 2.906 9.528 1.00 92.19 174 LEU A O 1
ATOM 1399 N N . GLY A 1 175 ? -0.065 5.042 10.082 1.00 91.44 175 GLY A N 1
ATOM 1400 C CA . GLY A 1 175 ? 0.793 5.067 11.269 1.00 91.44 175 GLY A CA 1
ATOM 1401 C C . GLY A 1 175 ? 0.364 4.048 12.323 1.00 91.44 175 GLY A C 1
ATOM 1402 O O . GLY A 1 175 ? 1.173 3.241 12.749 1.00 91.44 175 GLY A O 1
ATOM 1403 N N . LEU A 1 176 ? -0.918 4.011 12.689 1.00 91.06 176 LEU A N 1
ATOM 1404 C CA . LEU A 1 176 ? -1.440 3.040 13.657 1.00 91.06 176 LEU A CA 1
ATOM 1405 C C . LEU A 1 176 ? -1.302 1.582 13.192 1.00 91.06 176 LEU A C 1
ATOM 1407 O O . LEU A 1 176 ? -1.168 0.692 14.027 1.00 91.06 176 LEU A O 1
ATOM 1411 N N . ALA A 1 177 ? -1.367 1.336 11.882 1.00 89.06 177 ALA A N 1
ATOM 1412 C CA . ALA A 1 177 ? -1.288 -0.004 11.310 1.00 89.06 177 ALA A CA 1
ATOM 1413 C C . ALA A 1 177 ? 0.155 -0.499 11.116 1.00 89.06 177 ALA A C 1
ATOM 1415 O O . ALA A 1 177 ? 0.416 -1.686 11.286 1.00 89.06 177 ALA A O 1
ATOM 1416 N N . LEU A 1 178 ? 1.076 0.389 10.730 1.00 88.12 178 LEU A N 1
ATOM 1417 C CA . LEU A 1 178 ? 2.417 0.022 10.258 1.00 88.12 178 LEU A CA 1
ATOM 1418 C C . LEU A 1 178 ? 3.551 0.599 11.103 1.00 88.12 178 LEU A C 1
ATOM 1420 O O . LEU A 1 178 ? 4.701 0.264 10.855 1.00 88.12 178 LEU A O 1
ATOM 1424 N N . GLN A 1 179 ? 3.274 1.475 12.070 1.00 85.75 179 GLN A N 1
ATOM 1425 C CA . GLN A 1 179 ? 4.288 2.108 12.913 1.00 85.75 179 GLN A CA 1
ATOM 1426 C C . GLN A 1 179 ? 4.018 1.794 14.385 1.00 85.75 179 GLN A C 1
ATOM 1428 O O . GLN A 1 179 ? 2.887 1.820 14.862 1.00 85.75 179 GLN A O 1
ATOM 1433 N N . LEU A 1 180 ? 5.082 1.456 15.111 1.00 77.69 180 LEU A N 1
ATOM 1434 C CA . LEU A 1 180 ? 4.998 1.164 16.535 1.00 77.69 180 LEU A CA 1
ATOM 1435 C C . LEU A 1 180 ? 4.960 2.495 17.309 1.00 77.69 180 LEU A C 1
ATOM 1437 O O . LEU A 1 180 ? 5.800 3.352 17.022 1.00 77.69 180 LEU A O 1
ATOM 1441 N N . PRO A 1 181 ? 4.047 2.668 18.287 1.00 68.44 181 PRO A N 1
ATOM 1442 C CA . PRO A 1 181 ? 3.819 3.941 18.984 1.00 68.44 181 PRO A CA 1
ATOM 1443 C C . PRO A 1 181 ? 5.064 4.582 19.617 1.00 68.44 181 PRO A C 1
ATOM 1445 O O . PRO A 1 181 ? 5.137 5.805 19.691 1.00 68.44 181 PRO A O 1
ATOM 1448 N N . ASP A 1 182 ? 6.048 3.766 20.006 1.00 68.94 182 ASP A N 1
ATOM 1449 C CA . ASP A 1 182 ? 7.244 4.189 20.750 1.00 68.94 182 ASP A CA 1
ATOM 1450 C C . ASP A 1 182 ? 8.560 3.806 20.056 1.00 68.94 182 ASP A C 1
ATOM 1452 O O . ASP A 1 182 ? 9.614 3.720 20.687 1.00 68.94 182 ASP A O 1
ATOM 1456 N N . SER A 1 183 ? 8.513 3.511 18.758 1.00 66.88 183 SER A N 1
ATOM 1457 C CA . SER A 1 183 ? 9.701 3.092 18.017 1.00 66.88 183 SER A CA 1
ATOM 1458 C C . SER A 1 183 ? 10.346 4.269 17.284 1.00 66.88 183 SER A C 1
ATOM 1460 O O . SER A 1 183 ? 9.699 5.280 17.006 1.00 66.88 183 SER A O 1
ATOM 1462 N N . GLU A 1 184 ? 11.644 4.159 16.993 1.00 66.62 184 GLU A N 1
ATOM 1463 C CA . GLU A 1 184 ? 12.361 5.175 16.216 1.00 66.62 184 GLU A CA 1
ATOM 1464 C C . GLU A 1 184 ? 11.691 5.394 14.851 1.00 66.62 184 GLU A C 1
ATOM 1466 O O . GLU A 1 184 ? 10.969 4.538 14.357 1.00 66.62 184 GLU A O 1
ATOM 1471 N N . CYS A 1 185 ? 11.918 6.534 14.197 1.00 61.09 185 CYS A N 1
ATOM 1472 C CA . CYS A 1 185 ? 11.368 6.750 12.858 1.00 61.09 185 CYS A CA 1
ATOM 1473 C C . CYS A 1 185 ? 11.912 5.700 11.865 1.00 61.09 185 CYS A C 1
ATOM 1475 O O . CYS A 1 185 ? 13.125 5.582 11.696 1.00 61.09 185 CYS A O 1
ATOM 1477 N N . PHE A 1 186 ? 11.020 5.028 11.128 1.00 67.50 186 PHE A N 1
ATOM 1478 C CA . PHE A 1 186 ? 11.325 4.006 10.109 1.00 67.50 186 PHE A CA 1
ATOM 1479 C C . PHE A 1 186 ? 12.060 2.738 10.604 1.00 67.50 186 PHE A C 1
ATOM 1481 O O . PHE A 1 186 ? 13.011 2.308 9.942 1.00 67.50 186 PHE A O 1
ATOM 1488 N N . PRO A 1 187 ? 11.648 2.096 11.713 1.00 71.81 187 PRO A N 1
ATOM 1489 C CA . PRO A 1 187 ? 12.357 0.956 12.292 1.00 71.81 187 PRO A CA 1
ATOM 1490 C C . PRO A 1 187 ? 11.862 -0.382 11.723 1.00 71.81 187 PRO A C 1
ATOM 1492 O O . PRO A 1 187 ? 12.335 -1.441 12.128 1.00 71.81 187 PRO A O 1
ATOM 1495 N N . GLN A 1 188 ? 10.880 -0.350 10.816 1.00 80.12 188 GLN A N 1
ATOM 1496 C CA . GLN A 1 188 ? 10.173 -1.529 10.337 1.00 80.12 188 GLN A CA 1
ATOM 1497 C C . GLN A 1 188 ? 10.522 -1.853 8.895 1.00 80.12 188 GLN A C 1
ATOM 1499 O O . GLN A 1 188 ? 10.698 -0.970 8.051 1.00 80.12 188 GLN A O 1
ATOM 1504 N N . PHE A 1 189 ? 10.604 -3.155 8.619 1.00 87.31 189 PHE A N 1
ATOM 1505 C CA . PHE A 1 189 ? 10.830 -3.663 7.274 1.00 87.31 189 PHE A CA 1
ATOM 1506 C C . PHE A 1 189 ? 9.702 -3.263 6.318 1.00 87.31 189 PHE A C 1
ATOM 1508 O O . PHE A 1 189 ? 9.972 -2.969 5.160 1.00 87.31 189 PHE A O 1
ATOM 1515 N N . ILE A 1 190 ? 8.459 -3.210 6.799 1.00 89.81 190 ILE A N 1
ATOM 1516 C CA . ILE A 1 190 ? 7.310 -2.692 6.055 1.00 89.81 190 ILE A CA 1
ATOM 1517 C C . ILE A 1 190 ? 6.961 -1.329 6.641 1.00 89.81 190 ILE A C 1
ATOM 1519 O O . ILE A 1 190 ? 6.745 -1.210 7.842 1.00 89.81 190 ILE A O 1
ATOM 1523 N N . ASP A 1 191 ? 6.901 -0.307 5.794 1.00 90.69 191 ASP A N 1
ATOM 1524 C CA . ASP A 1 191 ? 6.530 1.051 6.197 1.00 90.69 191 ASP A CA 1
ATOM 1525 C C . ASP A 1 191 ? 5.701 1.717 5.096 1.00 90.69 191 ASP A C 1
ATOM 1527 O O . ASP A 1 191 ? 5.573 1.181 3.991 1.0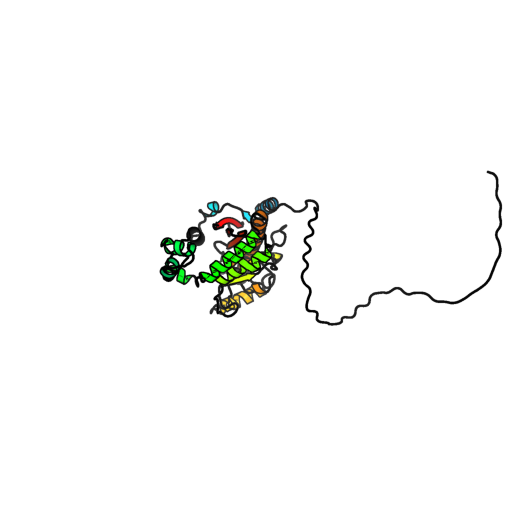0 90.69 191 ASP A O 1
ATOM 1531 N N . PHE A 1 192 ? 5.165 2.904 5.363 1.00 93.38 192 PHE A N 1
ATOM 1532 C CA . PHE A 1 192 ? 4.481 3.713 4.365 1.00 93.38 192 PHE A CA 1
ATOM 1533 C C . PHE A 1 192 ? 5.162 5.062 4.147 1.00 93.38 192 PHE A C 1
ATOM 1535 O O . PHE A 1 192 ? 5.826 5.618 5.021 1.00 93.38 192 PHE A O 1
ATOM 1542 N N . LEU A 1 193 ? 4.981 5.616 2.948 1.00 93.31 193 LEU A N 1
ATOM 1543 C CA . LEU A 1 193 ? 5.466 6.946 2.600 1.00 93.31 193 LEU A CA 1
ATOM 1544 C C . LEU A 1 193 ? 4.383 7.753 1.876 1.00 93.31 193 LEU A C 1
ATOM 1546 O O . LEU A 1 193 ? 3.742 7.226 0.961 1.00 93.31 193 LEU A O 1
ATOM 1550 N N . PRO A 1 194 ? 4.205 9.043 2.217 1.00 94.19 194 PRO A N 1
ATOM 1551 C CA . PRO A 1 194 ? 3.422 9.954 1.395 1.00 94.19 194 PRO A CA 1
ATOM 1552 C C . PRO A 1 194 ? 4.133 10.184 0.055 1.00 94.19 194 PRO A C 1
ATOM 1554 O O . PRO A 1 194 ? 5.329 10.471 -0.002 1.00 94.19 194 PRO A O 1
ATOM 1557 N N . CYS A 1 195 ? 3.380 10.065 -1.032 1.00 92.50 195 CYS A N 1
ATOM 1558 C CA . CYS A 1 195 ? 3.879 10.004 -2.403 1.00 92.50 195 CYS A CA 1
ATOM 1559 C C . CYS A 1 195 ? 3.230 11.022 -3.347 1.00 92.50 195 CYS A C 1
ATOM 1561 O O . CYS A 1 195 ? 3.476 10.972 -4.548 1.00 92.50 195 CYS A O 1
ATOM 1563 N N . SER A 1 196 ? 2.507 12.021 -2.834 1.00 87.00 196 SER A N 1
ATOM 1564 C CA . SER A 1 196 ? 1.813 13.042 -3.645 1.00 87.00 196 SER A CA 1
ATOM 1565 C C . SER A 1 196 ? 2.713 13.818 -4.629 1.00 87.00 196 SER A C 1
ATOM 1567 O O . SER A 1 196 ? 2.244 14.446 -5.582 1.00 87.00 196 SER A O 1
ATOM 1569 N N . SER A 1 197 ? 4.037 13.771 -4.444 1.00 87.75 197 SER A N 1
ATOM 1570 C CA . SER A 1 197 ? 5.022 14.355 -5.362 1.00 87.75 197 SER A CA 1
ATOM 1571 C C . SER A 1 197 ? 5.675 13.352 -6.324 1.00 87.75 197 SER A C 1
ATOM 1573 O O . SER A 1 197 ? 6.261 13.792 -7.316 1.00 87.75 197 SER A O 1
ATOM 1575 N N . ALA A 1 198 ? 5.515 12.048 -6.101 1.00 89.62 198 ALA A N 1
ATOM 1576 C CA . ALA A 1 198 ? 6.157 10.965 -6.833 1.00 89.62 198 ALA A CA 1
ATOM 1577 C C . ALA A 1 198 ? 5.650 10.871 -8.277 1.00 89.62 198 ALA A C 1
ATOM 1579 O O . ALA A 1 198 ? 4.489 10.566 -8.520 1.00 89.62 198 ALA A O 1
ATOM 1580 N N . SER A 1 199 ? 6.523 11.135 -9.246 1.00 92.38 199 SER A N 1
ATOM 1581 C CA . SER A 1 199 ? 6.217 11.008 -10.672 1.00 92.38 199 SER A CA 1
ATOM 1582 C C . SER A 1 199 ? 6.838 9.750 -11.262 1.00 92.38 199 SER A C 1
ATOM 1584 O O . SER A 1 199 ? 7.999 9.435 -10.987 1.00 92.38 199 SER A O 1
ATOM 1586 N N . ILE A 1 200 ? 6.088 9.098 -12.145 1.00 94.88 200 ILE A N 1
ATOM 1587 C CA . ILE A 1 200 ? 6.570 7.970 -12.945 1.00 94.88 200 ILE A CA 1
ATOM 1588 C C . ILE A 1 200 ? 7.771 8.413 -13.797 1.00 94.88 200 ILE A C 1
ATOM 1590 O O . ILE A 1 200 ? 7.757 9.504 -14.378 1.00 94.88 200 ILE A O 1
ATOM 1594 N N . ILE A 1 201 ? 8.800 7.568 -13.868 1.00 95.00 201 ILE A N 1
ATOM 1595 C CA . ILE A 1 201 ? 9.962 7.759 -14.744 1.00 95.00 201 ILE A CA 1
ATOM 1596 C C . ILE A 1 201 ? 9.506 7.593 -16.204 1.00 95.00 201 ILE A C 1
ATOM 1598 O O . ILE A 1 201 ? 8.823 6.611 -16.501 1.00 95.00 201 ILE A O 1
ATOM 1602 N N . PRO A 1 202 ? 9.853 8.518 -17.122 1.00 92.69 202 PRO A N 1
ATOM 1603 C CA . PRO A 1 202 ? 9.339 8.509 -18.493 1.00 92.69 202 PRO A CA 1
ATOM 1604 C C . PRO A 1 202 ? 9.487 7.182 -19.246 1.00 92.69 202 PRO A C 1
ATOM 1606 O O . PRO A 1 202 ? 8.580 6.816 -19.985 1.00 92.69 202 PRO A O 1
ATOM 1609 N N . ASP A 1 203 ? 10.571 6.445 -19.015 1.00 92.88 203 ASP A N 1
ATOM 1610 C CA . ASP A 1 203 ? 10.863 5.143 -19.630 1.00 92.88 203 ASP A CA 1
ATOM 1611 C C . ASP A 1 203 ? 9.807 4.069 -19.326 1.00 92.88 203 ASP A C 1
ATOM 1613 O O . ASP A 1 203 ? 9.581 3.162 -20.126 1.00 92.88 203 ASP A O 1
ATOM 1617 N N . TYR A 1 204 ? 9.112 4.190 -18.191 1.00 91.69 204 TYR A N 1
ATOM 1618 C CA . TYR A 1 204 ? 8.076 3.245 -17.777 1.00 91.69 204 TYR A CA 1
ATOM 1619 C C . TYR A 1 204 ? 6.656 3.736 -18.080 1.00 91.69 204 TYR A C 1
ATOM 1621 O O . TYR A 1 204 ? 5.689 3.001 -17.846 1.00 91.69 204 TYR A O 1
ATOM 1629 N N . LEU A 1 205 ? 6.492 4.965 -18.584 1.00 88.25 205 LEU A N 1
ATOM 1630 C CA . LEU A 1 205 ? 5.179 5.502 -18.936 1.00 88.25 205 LEU A CA 1
ATOM 1631 C C . LEU A 1 205 ? 4.607 4.803 -20.168 1.00 88.25 205 LEU A C 1
ATOM 1633 O O . LEU A 1 205 ? 5.283 4.563 -21.167 1.00 88.25 205 LEU A O 1
ATOM 1637 N N . LEU A 1 206 ? 3.304 4.544 -20.119 1.00 78.25 206 LEU A N 1
ATOM 1638 C CA . LEU A 1 206 ? 2.570 4.106 -21.295 1.00 78.25 206 LEU A CA 1
ATOM 1639 C C . LEU A 1 206 ? 2.480 5.246 -22.322 1.00 78.25 206 LEU A C 1
ATOM 1641 O O . LEU A 1 206 ? 2.241 6.398 -21.935 1.00 78.25 206 LEU A O 1
ATOM 1645 N N . PRO A 1 207 ? 2.587 4.948 -23.632 1.00 71.69 207 PRO A N 1
ATOM 1646 C CA . PRO A 1 207 ? 2.366 5.943 -24.672 1.00 71.69 207 PRO A CA 1
ATOM 1647 C C . PRO A 1 207 ? 1.037 6.673 -24.462 1.00 71.69 207 PRO A C 1
ATOM 1649 O O . PRO A 1 207 ? 0.031 6.057 -24.109 1.00 71.69 207 PRO A O 1
ATOM 1652 N N . LEU A 1 208 ? 1.035 7.990 -24.688 1.00 68.56 208 LEU A N 1
ATOM 1653 C CA . LEU A 1 208 ? -0.147 8.859 -24.579 1.00 68.56 208 LEU A CA 1
ATOM 1654 C C . LEU A 1 208 ? -0.737 8.996 -23.162 1.00 68.56 208 LEU A C 1
ATOM 1656 O O . LEU A 1 208 ? -1.777 9.633 -23.006 1.00 68.56 208 LEU A O 1
ATOM 1660 N N . SER A 1 209 ? -0.092 8.452 -22.124 1.00 70.31 209 SER A N 1
ATOM 1661 C CA . SER A 1 209 ? -0.565 8.585 -20.743 1.00 70.31 209 SER A CA 1
ATOM 1662 C C . SER A 1 209 ? 0.063 9.787 -20.038 1.00 70.31 209 SER A C 1
ATOM 1664 O O . SER A 1 209 ? 1.285 9.937 -20.068 1.00 70.31 209 SER A O 1
ATOM 1666 N N . PRO A 1 210 ? -0.731 10.666 -19.391 1.00 71.94 210 PRO A N 1
ATOM 1667 C CA . PRO A 1 210 ? -0.163 11.709 -18.550 1.00 71.94 210 PRO A CA 1
ATOM 1668 C C . PRO A 1 210 ? 0.559 11.065 -17.362 1.00 71.94 210 PRO A C 1
ATOM 1670 O O . PRO A 1 210 ? 0.112 10.039 -16.851 1.00 71.94 210 PRO A O 1
ATOM 1673 N N . SER A 1 211 ? 1.643 11.686 -16.888 1.00 74.81 211 SER A N 1
ATOM 1674 C CA . SER A 1 211 ? 2.295 11.245 -15.651 1.00 74.81 211 SER A CA 1
ATOM 1675 C C . SER A 1 211 ? 1.304 11.377 -14.494 1.00 74.81 211 SER A C 1
ATOM 1677 O O . SER A 1 211 ? 0.849 12.479 -14.173 1.00 74.81 211 SER A O 1
ATOM 1679 N N . LYS A 1 212 ? 0.913 10.235 -13.926 1.00 81.81 212 LYS A N 1
ATOM 1680 C CA . LYS A 1 212 ? 0.042 10.145 -12.755 1.00 81.81 212 LYS A CA 1
ATOM 1681 C C . LYS A 1 212 ? 0.881 9.879 -11.509 1.00 81.81 212 LYS A C 1
ATOM 1683 O O . LYS A 1 212 ? 2.025 9.436 -11.601 1.00 81.81 212 LYS A O 1
ATOM 1688 N N . LYS A 1 213 ? 0.309 10.212 -10.359 1.00 87.94 213 LYS A N 1
ATOM 1689 C CA . LYS A 1 213 ? 0.898 10.040 -9.030 1.00 87.94 213 LYS A CA 1
ATOM 1690 C C . LYS A 1 213 ? -0.104 9.309 -8.147 1.00 87.94 213 LYS A C 1
ATOM 1692 O O . LYS A 1 213 ? -1.272 9.226 -8.529 1.00 87.94 213 LYS A O 1
ATOM 1697 N N . VAL A 1 214 ? 0.385 8.834 -7.009 1.00 90.38 214 VAL A N 1
ATOM 1698 C CA . VAL A 1 214 ? -0.403 8.227 -5.933 1.00 90.38 214 VAL A CA 1
ATOM 1699 C C . VAL A 1 214 ? -0.163 8.984 -4.633 1.00 90.38 214 VAL A C 1
ATOM 1701 O O . VAL A 1 214 ? 0.898 9.589 -4.463 1.00 90.38 214 VAL A O 1
ATOM 1704 N N . ASP A 1 215 ? -1.120 8.962 -3.713 1.00 94.06 215 ASP A N 1
ATOM 1705 C CA . ASP A 1 215 ? -1.024 9.713 -2.457 1.00 94.06 215 ASP A CA 1
ATOM 1706 C C . ASP A 1 215 ? -0.102 9.057 -1.438 1.00 94.06 215 ASP A C 1
ATOM 1708 O O . ASP A 1 215 ? 0.662 9.755 -0.766 1.00 94.06 215 ASP A O 1
ATOM 1712 N N . PHE A 1 216 ? -0.122 7.726 -1.353 1.00 96.31 216 PHE A N 1
ATOM 1713 C CA . PHE A 1 216 ? 0.752 6.959 -0.472 1.00 96.31 216 PHE A CA 1
ATOM 1714 C C . PHE A 1 216 ? 1.242 5.680 -1.145 1.00 96.31 216 PHE A C 1
ATOM 1716 O O . PHE A 1 216 ? 0.686 5.202 -2.135 1.00 96.31 216 PHE A O 1
ATOM 1723 N N . CYS A 1 217 ? 2.273 5.081 -0.566 1.00 96.31 217 CYS A N 1
ATOM 1724 C CA . CYS A 1 217 ? 2.628 3.698 -0.834 1.00 96.31 217 CYS A CA 1
ATOM 1725 C C . CYS A 1 217 ? 3.035 2.992 0.454 1.00 96.31 217 CYS A C 1
ATOM 1727 O O . CYS A 1 217 ? 3.588 3.626 1.351 1.00 96.31 217 CYS A O 1
ATOM 1729 N N . ILE A 1 218 ? 2.835 1.680 0.494 1.00 95.69 218 ILE A N 1
ATOM 1730 C CA . ILE A 1 218 ? 3.521 0.769 1.404 1.00 95.69 218 ILE A CA 1
ATOM 1731 C C . ILE A 1 218 ? 4.764 0.266 0.672 1.00 95.69 218 ILE A C 1
ATOM 1733 O O . ILE A 1 218 ? 4.691 -0.148 -0.489 1.00 95.69 218 ILE A O 1
ATOM 1737 N N . CYS A 1 219 ? 5.912 0.330 1.329 1.00 94.88 219 CYS A N 1
ATOM 1738 C CA . CYS A 1 219 ? 7.199 -0.044 0.767 1.00 94.88 219 CYS A CA 1
ATOM 1739 C C . CYS A 1 219 ? 7.992 -0.915 1.734 1.00 94.88 219 CYS A C 1
ATOM 1741 O O . CYS A 1 219 ? 7.849 -0.808 2.954 1.00 94.88 219 CYS A O 1
ATOM 1743 N N . PHE A 1 220 ? 8.880 -1.722 1.168 1.00 93.38 220 PHE A N 1
ATOM 1744 C CA . PHE A 1 220 ? 9.881 -2.434 1.942 1.00 93.38 220 PHE A CA 1
ATOM 1745 C C . PHE A 1 220 ? 11.058 -1.513 2.273 1.00 93.38 220 PHE A C 1
ATOM 1747 O O . PHE A 1 220 ? 11.420 -0.634 1.483 1.00 93.38 220 PHE A O 1
ATOM 1754 N N . ASN A 1 221 ? 11.694 -1.745 3.419 1.00 90.94 221 ASN A N 1
ATOM 1755 C CA . ASN A 1 221 ? 12.914 -1.085 3.858 1.00 90.94 221 ASN A CA 1
ATOM 1756 C C . ASN A 1 221 ? 14.061 -2.108 3.960 1.00 90.94 221 ASN A C 1
ATOM 1758 O O . ASN A 1 221 ? 14.361 -2.600 5.049 1.00 90.94 221 ASN A O 1
ATOM 1762 N N . PRO A 1 222 ? 14.733 -2.425 2.836 1.00 89.56 222 PRO A N 1
ATOM 1763 C CA . PRO A 1 222 ? 15.733 -3.492 2.776 1.00 89.56 222 PRO A CA 1
ATOM 1764 C C . PRO A 1 222 ? 16.947 -3.278 3.681 1.00 89.56 222 PRO A C 1
ATOM 1766 O O . PRO A 1 222 ? 17.644 -4.233 3.989 1.00 89.56 222 PRO A O 1
ATOM 1769 N N . SER A 1 223 ? 17.211 -2.046 4.136 1.00 85.19 223 SER A N 1
ATOM 1770 C CA . SER A 1 223 ? 18.312 -1.776 5.072 1.00 85.19 223 SER A CA 1
ATOM 1771 C C . SER A 1 223 ? 18.100 -2.382 6.459 1.00 85.19 223 SER A C 1
ATOM 1773 O O . SER A 1 223 ? 19.030 -2.387 7.257 1.00 85.19 223 SER A O 1
ATOM 1775 N N . LEU A 1 224 ? 16.875 -2.814 6.763 1.00 82.75 224 LEU A N 1
ATOM 1776 C CA . LEU A 1 224 ? 16.524 -3.482 8.012 1.00 82.75 224 LEU A CA 1
ATOM 1777 C C . LEU A 1 224 ? 16.505 -5.006 7.874 1.00 82.75 224 LEU A C 1
ATOM 1779 O O . LEU A 1 224 ? 16.335 -5.701 8.872 1.00 82.75 224 LEU A O 1
ATOM 1783 N N . GLU A 1 225 ? 16.689 -5.535 6.663 1.00 76.44 225 GLU A N 1
ATOM 1784 C CA . GLU A 1 225 ? 16.950 -6.957 6.509 1.00 76.44 225 GLU A CA 1
ATOM 1785 C C . GLU A 1 225 ? 18.379 -7.299 6.914 1.00 76.44 225 GLU A C 1
ATOM 1787 O O . GLU A 1 225 ? 19.331 -6.563 6.660 1.00 76.44 225 GLU A O 1
ATOM 1792 N N . THR A 1 226 ? 18.534 -8.480 7.507 1.00 63.56 226 THR A N 1
ATOM 1793 C CA . THR A 1 226 ? 19.843 -9.010 7.895 1.00 63.56 226 THR A CA 1
ATOM 1794 C C . THR A 1 226 ? 20.669 -9.458 6.684 1.00 63.56 226 THR A C 1
ATOM 1796 O O . THR A 1 226 ? 21.877 -9.629 6.816 1.00 63.56 226 THR A O 1
ATOM 1799 N N . SER A 1 227 ? 20.054 -9.641 5.508 1.00 76.69 227 SER A N 1
ATOM 1800 C CA . SER A 1 227 ? 20.737 -10.105 4.297 1.00 76.69 227 SER A CA 1
ATOM 1801 C C . SER A 1 227 ? 21.473 -8.959 3.578 1.00 76.69 227 SER A C 1
ATOM 1803 O O . SER A 1 227 ? 20.830 -8.131 2.920 1.00 76.69 227 SER A O 1
ATOM 1805 N N . PRO A 1 228 ? 22.821 -8.893 3.636 1.00 75.12 228 PRO A N 1
ATOM 1806 C CA . PRO A 1 228 ? 23.585 -7.851 2.943 1.00 75.12 228 PRO A CA 1
ATOM 1807 C C . PRO A 1 228 ? 23.453 -7.948 1.414 1.00 75.12 228 PRO A C 1
ATOM 1809 O O . PRO A 1 228 ? 23.598 -6.943 0.711 1.00 75.12 228 PRO A O 1
ATOM 1812 N N . ASP A 1 229 ? 23.123 -9.135 0.901 1.00 87.12 229 ASP A N 1
ATOM 1813 C CA . ASP A 1 229 ? 23.030 -9.423 -0.529 1.00 87.12 229 ASP A CA 1
ATOM 1814 C C . ASP A 1 229 ? 21.893 -8.648 -1.201 1.00 87.12 229 ASP A C 1
ATOM 1816 O O . ASP A 1 229 ? 22.051 -8.176 -2.327 1.00 87.12 229 ASP A O 1
ATOM 1820 N N . ILE A 1 230 ? 20.770 -8.436 -0.505 1.00 88.00 230 ILE A N 1
ATOM 1821 C CA . ILE A 1 230 ? 19.623 -7.697 -1.054 1.00 88.00 230 ILE A CA 1
ATOM 1822 C C . ILE A 1 230 ? 19.977 -6.225 -1.238 1.00 88.00 230 ILE A C 1
ATOM 1824 O O . ILE A 1 230 ? 19.737 -5.654 -2.303 1.00 88.00 230 ILE A O 1
ATOM 1828 N N . CYS A 1 231 ? 20.595 -5.602 -0.232 1.00 89.88 231 CYS A N 1
ATOM 1829 C CA . CYS A 1 231 ? 21.031 -4.212 -0.336 1.00 89.88 231 CYS A CA 1
ATOM 1830 C C . CYS A 1 231 ? 22.041 -4.025 -1.479 1.00 89.88 231 CYS A C 1
ATOM 1832 O O . CYS A 1 231 ? 21.910 -3.085 -2.268 1.00 89.88 231 CYS A O 1
ATOM 1834 N N . ALA A 1 232 ? 23.012 -4.934 -1.610 1.00 91.44 232 ALA A N 1
ATOM 1835 C CA . ALA A 1 232 ? 23.988 -4.903 -2.695 1.00 91.44 232 ALA A CA 1
ATOM 1836 C C . ALA A 1 232 ? 23.332 -5.102 -4.073 1.00 91.44 232 ALA A C 1
ATOM 1838 O O . ALA A 1 232 ? 23.636 -4.362 -5.012 1.00 91.44 232 ALA A O 1
ATOM 1839 N N . ALA A 1 233 ? 22.392 -6.044 -4.190 1.00 91.56 233 ALA A N 1
ATOM 1840 C CA . ALA A 1 233 ? 21.639 -6.285 -5.416 1.00 91.56 233 ALA A CA 1
ATOM 1841 C C . ALA A 1 233 ? 20.816 -5.057 -5.829 1.00 91.56 233 ALA A C 1
ATOM 1843 O O . ALA A 1 233 ? 20.827 -4.678 -7.001 1.00 91.56 233 ALA A O 1
ATOM 1844 N N . ILE A 1 234 ? 20.168 -4.388 -4.871 1.00 93.75 234 ILE A N 1
ATOM 1845 C CA . ILE A 1 234 ? 19.423 -3.148 -5.112 1.00 93.75 234 ILE A CA 1
ATOM 1846 C C . ILE A 1 234 ? 20.354 -2.046 -5.615 1.00 93.75 234 ILE A C 1
ATOM 1848 O O . ILE A 1 234 ? 20.043 -1.409 -6.618 1.00 93.75 234 ILE A O 1
ATOM 1852 N N . GLU A 1 235 ? 21.503 -1.813 -4.975 1.00 93.69 235 GLU A N 1
ATOM 1853 C CA . GLU A 1 235 ? 22.458 -0.802 -5.454 1.00 93.69 235 GLU A CA 1
ATOM 1854 C C . GLU A 1 235 ? 22.986 -1.128 -6.860 1.00 93.69 235 GLU A C 1
ATOM 1856 O O . GLU A 1 235 ? 23.028 -0.248 -7.722 1.00 93.69 235 GLU A O 1
ATOM 1861 N N . ALA A 1 236 ? 23.312 -2.395 -7.127 1.00 93.81 236 ALA A N 1
ATOM 1862 C CA . ALA A 1 236 ? 23.786 -2.839 -8.435 1.00 93.81 236 ALA A CA 1
ATOM 1863 C C . ALA A 1 236 ? 22.712 -2.740 -9.531 1.00 93.81 236 ALA A C 1
ATOM 1865 O O . ALA A 1 236 ? 23.038 -2.459 -10.684 1.00 93.81 236 ALA A O 1
ATOM 1866 N N . ALA A 1 237 ? 21.440 -2.983 -9.205 1.00 94.38 237 ALA A N 1
ATOM 1867 C CA . ALA A 1 237 ? 20.326 -2.811 -10.135 1.00 94.38 237 ALA A CA 1
ATOM 1868 C C . ALA A 1 237 ? 20.076 -1.326 -10.419 1.00 94.38 237 ALA A C 1
ATOM 1870 O O . ALA A 1 237 ? 19.989 -0.917 -11.576 1.00 94.38 237 ALA A O 1
ATOM 1871 N N . ARG A 1 238 ? 20.055 -0.492 -9.372 1.00 95.25 238 ARG A N 1
ATOM 1872 C CA . ARG A 1 238 ? 19.875 0.962 -9.487 1.00 95.25 238 ARG A CA 1
ATOM 1873 C C . ARG A 1 238 ? 20.923 1.619 -10.378 1.00 95.25 238 ARG A C 1
ATOM 1875 O O . ARG A 1 238 ? 20.586 2.574 -11.057 1.00 95.25 238 ARG A O 1
ATOM 1882 N N . GLY A 1 239 ? 22.160 1.126 -10.402 1.00 94.94 239 GLY A N 1
ATOM 1883 C CA . GLY A 1 239 ? 23.201 1.648 -11.296 1.00 94.94 239 GLY A CA 1
ATOM 1884 C C . GLY A 1 239 ? 22.929 1.440 -12.794 1.00 94.94 239 GLY A C 1
ATOM 1885 O O . GLY A 1 239 ? 23.582 2.078 -13.614 1.00 94.94 239 GLY A O 1
ATOM 1886 N N . CYS A 1 240 ? 21.990 0.559 -13.154 1.00 95.50 240 CYS A N 1
ATOM 1887 C CA . CYS A 1 240 ? 21.657 0.228 -14.542 1.00 95.50 240 CYS A CA 1
ATOM 1888 C C . CYS A 1 240 ? 20.237 0.650 -14.949 1.00 95.50 240 CYS A C 1
ATOM 1890 O O . CYS A 1 240 ? 19.960 0.747 -16.139 1.00 95.50 240 CYS A O 1
ATOM 1892 N N . LEU A 1 241 ? 19.339 0.868 -13.985 1.00 96.19 241 LEU A N 1
ATOM 1893 C CA . LEU A 1 241 ? 17.930 1.163 -14.242 1.00 96.19 241 LEU A CA 1
ATOM 1894 C C . LEU A 1 241 ? 17.675 2.667 -14.455 1.00 96.19 241 LEU A C 1
ATOM 1896 O O . LEU A 1 241 ? 18.295 3.500 -13.780 1.00 96.19 241 LEU A O 1
ATOM 1900 N N . PRO A 1 242 ? 16.700 3.035 -15.309 1.00 95.50 242 PRO A N 1
ATOM 1901 C CA . PRO A 1 242 ? 16.199 4.400 -15.417 1.00 95.50 242 PRO A CA 1
ATOM 1902 C C . PRO A 1 242 ? 15.933 5.061 -14.056 1.00 95.50 242 PRO A C 1
ATOM 1904 O O . PRO A 1 242 ? 15.397 4.452 -13.130 1.00 95.50 242 PRO A O 1
ATOM 1907 N N . GLY A 1 243 ? 16.324 6.332 -13.921 1.00 93.56 243 GLY A N 1
ATOM 1908 C CA . GLY A 1 243 ? 16.110 7.124 -12.703 1.00 93.56 243 GLY A CA 1
ATOM 1909 C C . GLY A 1 243 ? 16.961 6.723 -11.488 1.00 93.56 243 GLY A C 1
ATOM 1910 O O . GLY A 1 243 ? 16.798 7.318 -10.422 1.00 93.56 243 GLY A O 1
ATOM 1911 N N . ASN A 1 244 ? 17.882 5.762 -11.625 1.00 96.25 244 ASN A N 1
ATOM 1912 C CA . ASN A 1 244 ? 18.733 5.255 -10.543 1.00 96.25 244 ASN A CA 1
ATOM 1913 C C . ASN A 1 244 ? 17.942 4.789 -9.301 1.00 96.25 244 ASN A C 1
ATOM 1915 O O . ASN A 1 244 ? 18.357 5.002 -8.146 1.00 96.25 244 ASN A O 1
ATOM 1919 N N . ALA A 1 245 ? 16.777 4.182 -9.538 1.00 96.12 245 ALA A N 1
ATOM 1920 C CA . ALA A 1 245 ? 15.792 3.803 -8.531 1.00 96.12 245 ALA A CA 1
ATOM 1921 C C . ALA A 1 245 ? 15.328 2.351 -8.713 1.00 96.12 245 ALA A C 1
ATOM 1923 O O . ALA A 1 245 ? 15.220 1.863 -9.833 1.00 96.12 245 ALA A O 1
ATOM 1924 N N . ILE A 1 246 ? 15.025 1.670 -7.603 1.00 96.25 246 ILE A N 1
ATOM 1925 C CA . ILE A 1 246 ? 14.437 0.321 -7.598 1.00 96.25 246 ILE A CA 1
ATOM 1926 C C . ILE A 1 246 ? 12.900 0.373 -7.641 1.00 96.25 246 ILE A C 1
ATOM 1928 O O . ILE A 1 246 ? 12.225 -0.296 -6.873 1.00 96.25 246 ILE A O 1
ATOM 1932 N N . ASN A 1 247 ? 12.348 1.241 -8.491 1.00 96.25 247 ASN A N 1
ATOM 1933 C CA . ASN A 1 247 ? 10.910 1.439 -8.681 1.00 96.25 247 ASN A CA 1
ATOM 1934 C C . ASN A 1 247 ? 10.637 2.094 -10.043 1.00 96.25 247 ASN A C 1
ATOM 1936 O O . ASN A 1 247 ? 11.534 2.664 -10.664 1.00 96.25 247 ASN A O 1
ATOM 1940 N N . HIS A 1 248 ? 9.366 2.141 -10.450 1.00 95.44 248 HIS A N 1
ATOM 1941 C CA . HIS A 1 248 ? 8.911 2.891 -11.628 1.00 95.44 248 HIS A CA 1
ATOM 1942 C C . HIS A 1 248 ? 8.807 4.412 -11.423 1.00 95.44 248 HIS A C 1
ATOM 1944 O O . HIS A 1 248 ? 8.452 5.145 -12.348 1.00 95.44 248 HIS A O 1
ATOM 1950 N N . THR A 1 249 ? 9.102 4.912 -10.223 1.00 95.56 249 THR A N 1
ATOM 1951 C CA . THR A 1 249 ? 9.030 6.333 -9.855 1.00 95.56 249 THR A CA 1
ATOM 1952 C C . THR A 1 249 ? 10.401 6.904 -9.517 1.00 95.56 249 THR A C 1
ATOM 1954 O O . THR A 1 249 ? 11.220 6.264 -8.860 1.00 95.56 249 THR A O 1
ATOM 1957 N N . GLY A 1 250 ? 10.630 8.156 -9.920 1.00 92.06 250 GLY A N 1
ATOM 1958 C CA . GLY A 1 250 ? 11.864 8.895 -9.638 1.00 92.06 250 GLY A CA 1
ATOM 1959 C C . GLY A 1 250 ? 11.885 9.530 -8.245 1.00 92.06 250 GLY A C 1
ATOM 1960 O O . GLY A 1 250 ? 12.724 10.386 -7.965 1.00 92.06 250 GLY A O 1
ATOM 1961 N N . TYR A 1 251 ? 10.932 9.180 -7.376 1.00 94.56 251 TYR A N 1
ATOM 1962 C CA . TYR A 1 251 ? 10.814 9.777 -6.053 1.00 94.56 251 TYR A CA 1
ATOM 1963 C C . TYR A 1 251 ? 11.979 9.363 -5.152 1.00 94.56 251 TYR A C 1
ATOM 1965 O O . TYR A 1 251 ? 12.145 8.197 -4.798 1.00 94.56 251 TYR A O 1
ATOM 1973 N N . TYR A 1 252 ? 12.795 10.342 -4.761 1.00 94.25 252 TYR A N 1
ATOM 1974 C CA . TYR A 1 252 ? 14.069 10.092 -4.089 1.00 94.25 252 TYR A CA 1
ATOM 1975 C C . TYR A 1 252 ? 13.965 9.242 -2.806 1.00 94.25 252 TYR A C 1
ATOM 1977 O O . TYR A 1 252 ? 14.803 8.347 -2.637 1.00 94.25 252 TYR A O 1
ATOM 1985 N N . PRO A 1 253 ? 12.968 9.433 -1.915 1.00 93.25 253 PRO A N 1
ATOM 1986 C CA . PRO A 1 253 ? 12.795 8.574 -0.738 1.00 93.25 253 PRO A CA 1
ATOM 1987 C C . PRO A 1 253 ? 12.568 7.094 -1.072 1.00 93.25 253 PRO A C 1
ATOM 1989 O O . PRO A 1 253 ? 13.016 6.229 -0.323 1.00 93.25 253 PRO A O 1
ATOM 1992 N N . LEU A 1 254 ? 11.967 6.797 -2.227 1.00 94.81 254 LEU A N 1
ATOM 1993 C CA . LEU A 1 254 ? 11.683 5.436 -2.685 1.00 94.81 254 LEU A CA 1
ATOM 1994 C C . LEU A 1 254 ? 12.811 4.807 -3.506 1.00 94.81 254 LEU A C 1
ATOM 1996 O O . LEU A 1 254 ? 12.744 3.631 -3.843 1.00 94.81 254 LEU A O 1
ATOM 2000 N N . ARG A 1 255 ? 13.892 5.535 -3.810 1.00 94.81 255 ARG A N 1
ATOM 2001 C CA . ARG A 1 255 ? 14.942 5.043 -4.723 1.00 94.81 255 ARG A CA 1
ATOM 2002 C C . ARG A 1 255 ? 15.567 3.704 -4.306 1.00 94.81 255 ARG A C 1
ATOM 2004 O O . ARG A 1 255 ? 16.062 3.003 -5.178 1.00 94.81 255 ARG A O 1
ATOM 2011 N N . LYS A 1 256 ? 15.558 3.371 -3.007 1.00 94.44 256 LYS A N 1
ATOM 2012 C CA . LYS A 1 256 ? 16.085 2.119 -2.418 1.00 94.44 256 LYS A CA 1
ATOM 2013 C C . LYS A 1 256 ? 15.011 1.247 -1.751 1.00 94.44 256 LYS A C 1
ATOM 2015 O O . LYS A 1 256 ? 15.358 0.267 -1.105 1.00 94.44 256 LYS A O 1
ATOM 2020 N N . ARG A 1 257 ? 13.741 1.649 -1.825 1.00 94.44 257 ARG A N 1
ATOM 2021 C CA . ARG A 1 257 ? 12.632 1.055 -1.069 1.00 94.44 257 ARG A CA 1
ATOM 2022 C C . ARG A 1 257 ? 11.580 0.557 -2.054 1.00 94.44 257 ARG A C 1
ATOM 2024 O O . ARG A 1 257 ? 10.778 1.378 -2.504 1.00 94.44 257 ARG A O 1
ATOM 2031 N N . PRO A 1 258 ? 11.621 -0.723 -2.462 1.00 95.44 258 PRO A N 1
ATOM 2032 C CA . PRO A 1 258 ? 10.656 -1.270 -3.409 1.00 95.44 258 PRO A CA 1
ATOM 2033 C C . PRO A 1 258 ? 9.220 -1.059 -2.916 1.00 95.44 258 PRO A C 1
ATOM 2035 O O . PRO A 1 258 ? 8.928 -1.270 -1.736 1.00 95.44 258 PRO A O 1
ATOM 2038 N N . ILE A 1 259 ? 8.334 -0.615 -3.804 1.00 96.44 259 ILE A N 1
ATOM 2039 C CA . ILE A 1 259 ? 6.916 -0.410 -3.499 1.00 96.44 259 ILE A CA 1
ATOM 2040 C C . ILE A 1 259 ? 6.207 -1.766 -3.490 1.00 96.44 259 ILE A C 1
ATOM 2042 O O . ILE A 1 259 ? 6.237 -2.491 -4.479 1.00 96.44 259 ILE A O 1
ATOM 2046 N N . ALA A 1 260 ? 5.531 -2.081 -2.386 1.00 94.44 260 ALA A N 1
ATOM 2047 C CA . ALA A 1 260 ? 4.720 -3.287 -2.237 1.00 94.44 260 ALA A CA 1
ATOM 2048 C C . ALA A 1 260 ? 3.257 -3.042 -2.639 1.00 94.44 260 ALA A C 1
ATOM 2050 O O . ALA A 1 260 ? 2.631 -3.876 -3.286 1.00 94.44 260 ALA A O 1
ATOM 2051 N N . LEU A 1 261 ? 2.715 -1.879 -2.262 1.00 94.69 261 LEU A N 1
ATOM 2052 C CA . LEU A 1 261 ? 1.317 -1.512 -2.483 1.00 94.69 261 LEU A CA 1
ATOM 2053 C C . LEU A 1 261 ? 1.206 0.004 -2.657 1.00 94.69 261 LEU A C 1
ATOM 2055 O O . LEU A 1 261 ? 1.854 0.765 -1.943 1.00 94.69 261 LEU A O 1
ATOM 2059 N N . SER A 1 262 ? 0.394 0.465 -3.608 1.00 95.50 262 SER A N 1
ATOM 2060 C CA . SER A 1 262 ? 0.154 1.902 -3.833 1.00 95.50 262 SER A CA 1
ATOM 2061 C C . SER A 1 262 ? -1.268 2.289 -3.448 1.00 95.50 262 SER A C 1
ATOM 2063 O O . SER A 1 262 ? -2.191 1.512 -3.686 1.00 95.50 262 SER A O 1
ATOM 2065 N N . ILE A 1 263 ? -1.436 3.483 -2.879 1.00 95.56 263 ILE A N 1
ATOM 2066 C CA . ILE A 1 263 ? -2.708 3.979 -2.349 1.00 95.56 263 ILE A CA 1
ATOM 2067 C C . ILE A 1 263 ? -3.063 5.308 -3.019 1.00 95.56 263 ILE A C 1
ATOM 2069 O O . ILE A 1 263 ? -2.289 6.264 -2.945 1.00 95.56 263 ILE A O 1
ATOM 2073 N N . GLU A 1 264 ? -4.242 5.376 -3.629 1.00 94.81 264 GLU A N 1
ATOM 2074 C CA . GLU A 1 264 ? -4.847 6.626 -4.105 1.00 94.81 264 GLU A CA 1
ATOM 2075 C C . GLU A 1 264 ? -6.026 6.984 -3.207 1.00 94.81 264 GLU A C 1
ATOM 2077 O O . GLU A 1 264 ? -6.839 6.125 -2.864 1.00 94.81 264 GLU A O 1
ATOM 2082 N N . THR A 1 265 ? -6.144 8.256 -2.849 1.00 91.88 265 THR A N 1
ATOM 2083 C CA . THR A 1 265 ? -7.253 8.760 -2.041 1.00 91.88 265 THR A CA 1
ATOM 2084 C C . THR A 1 265 ? -8.140 9.679 -2.862 1.00 91.88 265 THR A C 1
ATOM 2086 O O . THR A 1 265 ? -7.690 10.344 -3.794 1.00 91.88 265 THR A O 1
ATOM 2089 N N . LYS A 1 266 ? -9.430 9.709 -2.545 1.00 88.50 266 LYS A N 1
ATOM 2090 C CA . LYS A 1 266 ? -10.412 10.623 -3.123 1.00 88.50 266 LYS A CA 1
ATOM 2091 C C . LYS A 1 266 ? -11.404 11.068 -2.063 1.00 88.50 266 LYS A C 1
ATOM 2093 O O . LYS A 1 266 ? -11.681 10.369 -1.088 1.00 88.50 266 LYS A O 1
ATOM 2098 N N . MET A 1 267 ? -11.994 12.234 -2.299 1.00 78.94 267 MET A N 1
ATOM 2099 C CA . MET A 1 267 ? -13.154 12.681 -1.535 1.00 78.94 267 MET A CA 1
ATOM 2100 C C . MET A 1 267 ? -14.356 11.753 -1.732 1.00 78.94 267 MET A C 1
ATOM 2102 O O . MET A 1 267 ? -14.573 11.190 -2.811 1.00 78.94 267 MET A O 1
ATOM 2106 N N . THR A 1 268 ? -15.194 11.677 -0.702 1.00 76.06 268 THR A N 1
ATOM 2107 C CA . THR A 1 268 ? -16.486 10.988 -0.742 1.00 76.06 268 THR A CA 1
ATOM 2108 C C . THR A 1 268 ? -17.315 11.421 -1.956 1.00 76.06 268 THR A C 1
ATOM 2110 O O . THR A 1 268 ? -17.488 12.612 -2.213 1.00 76.06 268 THR A O 1
ATOM 2113 N N . GLY A 1 269 ? -17.833 10.451 -2.712 1.00 69.62 269 GLY A N 1
ATOM 2114 C CA . GLY A 1 269 ? -18.738 10.683 -3.843 1.00 69.62 269 GLY A CA 1
ATOM 2115 C C . GLY A 1 269 ? -18.094 11.225 -5.125 1.00 69.62 269 GLY A C 1
ATOM 2116 O O . GLY A 1 269 ? -18.806 11.439 -6.103 1.00 69.62 269 GLY A O 1
ATOM 2117 N N . GLN A 1 270 ? -16.774 11.444 -5.166 1.00 73.00 270 GLN A N 1
ATOM 2118 C CA . GLN A 1 270 ? -16.088 11.974 -6.349 1.00 73.00 270 GLN A CA 1
ATOM 2119 C C . GLN A 1 270 ? -14.948 11.082 -6.847 1.00 73.00 270 GLN A C 1
ATOM 2121 O O . GLN A 1 270 ? -14.277 10.398 -6.082 1.00 73.00 270 GLN A O 1
ATOM 2126 N N . GLY A 1 271 ? -14.688 11.157 -8.155 1.00 78.31 271 GLY A N 1
ATOM 2127 C CA . GLY A 1 271 ? -13.375 10.844 -8.719 1.00 78.31 271 GLY A CA 1
ATOM 2128 C C . GLY A 1 271 ? -13.029 9.372 -8.938 1.00 78.31 271 GLY A C 1
ATOM 2129 O O . GLY A 1 271 ? -11.880 9.118 -9.285 1.00 78.31 271 GLY A O 1
ATOM 2130 N N . TRP A 1 272 ? -13.978 8.435 -8.821 1.00 78.12 272 TRP A N 1
ATOM 2131 C CA . TRP A 1 272 ? -13.729 6.996 -9.015 1.00 78.12 272 TRP A CA 1
ATOM 2132 C C . TRP A 1 272 ? -13.055 6.691 -10.362 1.00 78.12 272 TRP A C 1
ATOM 2134 O O . TRP A 1 272 ? -11.937 6.190 -10.390 1.00 78.12 272 TRP A O 1
ATOM 2144 N N . ASP A 1 273 ? -13.656 7.117 -11.479 1.00 78.44 273 ASP A N 1
ATOM 2145 C CA . ASP A 1 273 ? -13.100 6.905 -12.829 1.00 78.44 273 ASP A CA 1
ATOM 2146 C C . ASP A 1 273 ? -11.689 7.508 -12.989 1.00 78.44 273 ASP A C 1
ATOM 2148 O O . ASP A 1 273 ? -10.839 6.973 -13.705 1.00 78.44 273 ASP A O 1
ATOM 2152 N N . SER A 1 274 ? -11.423 8.644 -12.331 1.00 81.25 274 SER A N 1
ATOM 2153 C CA . SER A 1 274 ? -10.107 9.291 -12.368 1.00 81.25 274 SER A CA 1
ATOM 2154 C C . SER A 1 274 ? -9.084 8.532 -11.531 1.00 81.25 274 SER A C 1
ATOM 2156 O O . SER A 1 274 ? -7.958 8.347 -11.987 1.00 81.25 274 SER A O 1
ATOM 2158 N N . ALA A 1 275 ? -9.465 8.088 -10.334 1.00 82.94 275 ALA A N 1
ATOM 2159 C CA . ALA A 1 275 ? -8.610 7.335 -9.430 1.00 82.94 275 ALA A CA 1
ATOM 2160 C C . ALA A 1 275 ? -8.293 5.944 -9.990 1.00 82.94 275 ALA A C 1
ATOM 2162 O O . ALA A 1 275 ? -7.127 5.560 -10.032 1.00 82.94 275 ALA A O 1
ATOM 2163 N N . ALA A 1 276 ? -9.290 5.248 -10.542 1.00 81.88 276 ALA A N 1
ATOM 2164 C CA . ALA A 1 276 ? -9.102 3.988 -11.252 1.00 81.88 276 ALA A CA 1
ATOM 2165 C C . ALA A 1 276 ? -8.129 4.152 -12.429 1.00 81.88 276 ALA A C 1
ATOM 2167 O O . ALA A 1 276 ? -7.195 3.361 -12.572 1.00 81.88 276 ALA A O 1
ATOM 2168 N N . LEU A 1 277 ? -8.268 5.213 -13.238 1.00 83.00 277 LEU A N 1
ATOM 2169 C CA . LEU A 1 277 ? -7.307 5.518 -14.303 1.00 83.00 277 LEU A CA 1
ATOM 2170 C C . LEU A 1 277 ? -5.909 5.840 -13.752 1.00 83.00 277 LEU A C 1
ATOM 2172 O O . LEU A 1 277 ? -4.914 5.403 -14.330 1.00 83.00 277 LEU A O 1
ATOM 2176 N N . GLN A 1 278 ? -5.812 6.614 -12.669 1.00 87.00 278 GLN A N 1
ATOM 2177 C CA . GLN A 1 278 ? -4.536 6.962 -12.039 1.00 87.00 278 GLN A CA 1
ATOM 2178 C C . GLN A 1 278 ? -3.794 5.722 -11.547 1.00 87.00 278 GLN A C 1
ATOM 2180 O O . GLN A 1 278 ? -2.640 5.524 -11.930 1.00 87.00 278 GLN A O 1
ATOM 2185 N N . LEU A 1 279 ? -4.471 4.879 -10.767 1.00 88.25 279 LEU A N 1
ATOM 2186 C CA . LEU A 1 279 ? -3.931 3.622 -10.259 1.00 88.25 279 LEU A CA 1
ATOM 2187 C C . LEU A 1 279 ? -3.600 2.653 -11.389 1.00 88.25 279 LEU A C 1
ATOM 2189 O O . LEU A 1 279 ? -2.556 2.011 -11.339 1.00 88.25 279 LEU A O 1
ATOM 2193 N N . SER A 1 280 ? -4.425 2.607 -12.438 1.00 84.81 280 SER A N 1
ATOM 2194 C CA . SER A 1 280 ? -4.130 1.822 -13.634 1.00 84.81 280 SER A CA 1
ATOM 2195 C C . SER A 1 280 ? -2.802 2.275 -14.243 1.00 84.81 280 SER A C 1
ATOM 2197 O O . SER A 1 280 ? -1.840 1.514 -14.259 1.00 84.81 280 SER A O 1
ATOM 2199 N N . VAL A 1 281 ? -2.681 3.534 -14.679 1.00 87.19 281 VAL A N 1
ATOM 2200 C CA . VAL A 1 281 ? -1.437 4.033 -15.299 1.00 87.19 281 VAL A CA 1
ATOM 2201 C C . VAL A 1 281 ? -0.222 3.792 -14.395 1.00 87.19 281 VAL A C 1
ATOM 2203 O O . VAL A 1 281 ? 0.821 3.360 -14.882 1.00 87.19 281 VAL A O 1
ATOM 2206 N N . TRP A 1 282 ? -0.368 4.010 -13.085 1.00 91.75 282 TRP A N 1
ATOM 2207 C CA . TRP A 1 282 ? 0.683 3.745 -12.106 1.00 91.75 282 TRP A CA 1
ATOM 2208 C C . TRP A 1 282 ? 1.098 2.268 -12.059 1.00 91.75 282 TRP A C 1
ATOM 2210 O O . TRP A 1 282 ? 2.292 1.976 -12.110 1.00 91.75 282 TRP A O 1
ATOM 2220 N N . GLN A 1 283 ? 0.141 1.338 -12.014 1.00 90.56 283 GLN A N 1
ATOM 2221 C CA . GLN A 1 283 ? 0.412 -0.100 -11.976 1.00 90.56 283 GLN A CA 1
ATOM 2222 C C . GLN A 1 283 ? 1.014 -0.622 -13.280 1.00 90.56 283 GLN A C 1
ATOM 2224 O O . GLN A 1 283 ? 1.976 -1.380 -13.237 1.00 90.56 283 GLN A O 1
ATOM 2229 N N . ALA A 1 284 ? 0.543 -0.188 -14.452 1.00 88.06 284 ALA A N 1
ATOM 2230 C CA . ALA A 1 284 ? 1.188 -0.579 -15.712 1.00 88.06 284 ALA A CA 1
ATOM 2231 C C . ALA A 1 284 ? 2.647 -0.131 -15.774 1.00 88.06 284 ALA A C 1
ATOM 2233 O O . ALA A 1 284 ? 3.510 -0.875 -16.236 1.00 88.06 284 ALA A O 1
ATOM 2234 N N . SER A 1 285 ? 2.939 1.077 -15.294 1.00 91.25 285 SER A N 1
ATOM 2235 C CA . SER A 1 285 ? 4.319 1.533 -15.184 1.00 91.25 285 SER A CA 1
ATOM 2236 C C . SER A 1 285 ? 5.125 0.694 -14.193 1.00 91.25 285 SER A C 1
ATOM 2238 O O . SER A 1 285 ? 6.294 0.423 -14.457 1.00 91.25 285 SER A O 1
ATOM 2240 N N . HIS A 1 286 ? 4.505 0.215 -13.112 1.00 93.94 286 HIS A N 1
ATOM 2241 C CA . HIS A 1 286 ? 5.132 -0.735 -12.195 1.00 93.94 286 HIS A CA 1
ATOM 2242 C C . HIS A 1 286 ? 5.470 -2.064 -12.897 1.00 93.94 286 HIS A C 1
ATOM 2244 O O . HIS A 1 286 ? 6.608 -2.523 -12.827 1.00 93.94 286 HIS A O 1
ATOM 2250 N N . TRP A 1 287 ? 4.542 -2.633 -13.672 1.00 92.38 287 TRP A N 1
ATOM 2251 C CA . TRP A 1 287 ? 4.795 -3.835 -14.478 1.00 92.38 287 TRP A CA 1
ATOM 2252 C C . TRP A 1 287 ? 5.889 -3.637 -15.536 1.00 92.38 287 TRP A C 1
ATOM 2254 O O . TRP A 1 287 ? 6.720 -4.526 -15.724 1.00 92.38 287 TRP A O 1
ATOM 2264 N N . ASN A 1 288 ? 5.938 -2.474 -16.195 1.00 91.25 288 ASN A N 1
ATOM 2265 C CA . ASN A 1 288 ? 7.009 -2.140 -17.142 1.00 91.25 288 ASN A CA 1
ATOM 2266 C C . ASN A 1 288 ? 8.383 -2.113 -16.456 1.00 91.25 288 ASN A C 1
ATOM 2268 O O . ASN A 1 288 ? 9.349 -2.631 -17.009 1.00 91.25 288 ASN A O 1
ATOM 2272 N N . PHE A 1 289 ? 8.466 -1.560 -15.244 1.00 94.81 289 PHE A N 1
ATOM 2273 C CA . PHE A 1 289 ? 9.683 -1.612 -14.433 1.00 94.81 289 PHE A CA 1
ATOM 2274 C C . PHE A 1 289 ? 10.082 -3.053 -14.079 1.00 94.81 289 PHE A C 1
ATOM 2276 O O . PHE A 1 289 ? 11.252 -3.406 -14.201 1.00 94.81 289 PHE A O 1
ATOM 2283 N N . LEU A 1 290 ? 9.130 -3.908 -13.688 1.00 94.44 290 LEU A N 1
ATOM 2284 C CA . LEU A 1 290 ? 9.420 -5.315 -13.382 1.00 94.44 290 LEU A CA 1
ATOM 2285 C C . LEU A 1 290 ? 9.920 -6.089 -14.613 1.00 94.44 290 LEU A C 1
ATOM 2287 O O . LEU A 1 290 ? 10.735 -7.002 -14.476 1.00 94.44 290 LEU A O 1
ATOM 2291 N N . GLN A 1 291 ? 9.473 -5.721 -15.816 1.00 92.25 291 GLN A N 1
ATOM 2292 C CA . GLN A 1 291 ? 10.033 -6.242 -17.067 1.00 92.25 291 GLN A CA 1
ATOM 2293 C C . GLN A 1 291 ? 11.470 -5.806 -17.281 1.00 92.25 291 GLN A C 1
ATOM 2295 O O . GLN A 1 291 ? 12.314 -6.669 -17.501 1.00 92.25 291 GLN A O 1
ATOM 2300 N N . GLU A 1 292 ? 11.767 -4.522 -17.118 1.00 93.25 292 GLU A N 1
ATOM 2301 C CA . GLU A 1 292 ? 13.138 -4.023 -17.232 1.00 93.25 292 GLU A CA 1
ATOM 2302 C C . GLU A 1 292 ? 14.075 -4.695 -16.213 1.00 93.25 292 GLU A C 1
ATOM 2304 O O . GLU A 1 292 ? 15.213 -5.045 -16.524 1.00 93.25 292 GLU A O 1
ATOM 2309 N N . LEU A 1 293 ? 13.587 -4.941 -14.992 1.00 94.06 293 LEU A N 1
ATOM 2310 C CA . LEU A 1 293 ? 14.350 -5.631 -13.954 1.00 94.06 293 LEU A CA 1
ATOM 2311 C C . LEU A 1 293 ? 14.679 -7.084 -14.342 1.00 94.06 293 LEU A C 1
ATOM 2313 O O . LEU A 1 293 ? 15.807 -7.534 -14.128 1.00 94.06 293 LEU A O 1
ATOM 2317 N N . ASN A 1 294 ? 13.723 -7.804 -14.937 1.00 93.81 294 ASN A N 1
ATOM 2318 C CA . ASN A 1 294 ? 13.941 -9.154 -15.464 1.00 93.81 294 ASN A CA 1
ATOM 2319 C C . ASN A 1 294 ? 14.912 -9.156 -16.654 1.00 93.81 294 ASN A C 1
ATOM 2321 O O . ASN A 1 294 ? 15.813 -9.994 -16.710 1.00 93.81 294 ASN A O 1
ATOM 2325 N N . ASP A 1 295 ? 14.768 -8.203 -17.575 1.00 93.06 295 ASP A N 1
ATOM 2326 C CA . ASP A 1 295 ? 15.631 -8.078 -18.752 1.00 93.06 295 ASP A CA 1
ATOM 2327 C C . ASP A 1 295 ? 17.082 -7.775 -18.334 1.00 93.06 295 ASP A C 1
ATOM 2329 O O . ASP A 1 295 ? 18.026 -8.392 -18.836 1.00 93.06 295 ASP A O 1
ATOM 2333 N N . LEU A 1 296 ? 17.271 -6.914 -17.327 1.00 92.94 296 LEU A N 1
ATOM 2334 C CA . LEU A 1 296 ? 18.574 -6.645 -16.718 1.00 92.94 296 LEU A CA 1
ATOM 2335 C C . LEU A 1 296 ? 19.188 -7.903 -16.083 1.00 92.94 296 LEU A C 1
ATOM 2337 O O . LEU A 1 296 ? 20.396 -8.130 -16.193 1.00 92.94 296 LEU A O 1
ATOM 2341 N N . ALA A 1 297 ? 18.381 -8.716 -15.402 1.00 92.00 297 ALA A N 1
ATOM 2342 C CA . ALA A 1 297 ? 18.851 -9.946 -14.775 1.00 92.00 297 ALA A CA 1
ATOM 2343 C C . ALA A 1 297 ? 19.258 -11.006 -15.816 1.00 92.00 297 ALA A C 1
ATOM 2345 O O . ALA A 1 297 ? 20.320 -11.617 -15.677 1.00 92.00 297 ALA A O 1
ATOM 2346 N N . LEU A 1 298 ? 18.485 -11.153 -16.898 1.00 93.12 298 LEU A N 1
ATOM 2347 C CA . LEU A 1 298 ? 18.821 -12.009 -18.044 1.00 93.12 298 LEU A CA 1
ATOM 2348 C C . LEU A 1 298 ? 20.104 -11.559 -18.754 1.00 93.12 298 LEU A C 1
ATOM 2350 O O . LEU A 1 298 ? 20.935 -12.392 -19.113 1.00 93.12 298 LEU A O 1
ATOM 2354 N N . ALA A 1 299 ? 20.301 -10.247 -18.917 1.00 92.06 299 ALA A N 1
ATOM 2355 C CA . ALA A 1 299 ? 21.518 -9.697 -19.511 1.00 92.06 299 ALA A CA 1
ATOM 2356 C C . ALA A 1 299 ? 22.771 -9.979 -18.659 1.00 92.06 299 ALA A C 1
ATOM 2358 O O . ALA A 1 299 ? 23.864 -10.138 -19.201 1.00 92.06 299 ALA A O 1
ATOM 2359 N N . LYS A 1 300 ? 22.622 -10.062 -17.329 1.00 89.62 300 LYS A N 1
ATOM 2360 C CA . LYS A 1 300 ? 23.713 -10.407 -16.399 1.00 89.62 300 LYS A CA 1
ATOM 2361 C C . LYS A 1 300 ? 23.961 -11.913 -16.298 1.00 89.62 300 LYS A C 1
ATOM 2363 O O . LYS A 1 300 ? 25.087 -12.322 -16.027 1.00 89.62 300 LYS A O 1
ATOM 2368 N N . SER A 1 301 ? 22.934 -12.736 -16.490 1.00 90.69 301 SER A N 1
ATOM 2369 C CA . SER A 1 301 ? 23.043 -14.192 -16.453 1.00 90.69 301 SER A CA 1
ATOM 2370 C C . SER A 1 301 ? 22.000 -14.832 -17.361 1.00 90.69 301 SER A C 1
ATOM 2372 O O . SER A 1 301 ? 20.812 -14.831 -17.051 1.00 90.69 301 SER A O 1
ATOM 2374 N N . ALA A 1 302 ? 22.453 -15.478 -18.439 1.00 86.56 302 ALA A N 1
ATOM 2375 C CA . ALA A 1 302 ? 21.576 -16.230 -19.341 1.00 86.56 302 ALA A CA 1
ATOM 2376 C C . ALA A 1 302 ? 20.883 -17.428 -18.657 1.00 86.56 302 ALA A C 1
ATOM 2378 O O . ALA A 1 302 ? 19.903 -17.952 -19.176 1.00 86.56 302 ALA A O 1
ATOM 2379 N N . ALA A 1 303 ? 21.383 -17.859 -17.492 1.00 89.25 303 ALA A N 1
ATOM 2380 C CA . ALA A 1 303 ? 20.759 -18.887 -16.662 1.00 89.25 303 ALA A CA 1
ATOM 2381 C C . ALA A 1 303 ? 19.680 -18.324 -15.715 1.00 89.25 303 ALA A C 1
ATOM 2383 O O . ALA A 1 303 ? 19.028 -19.095 -15.009 1.00 89.25 303 ALA A O 1
ATOM 2384 N N . HIS A 1 304 ? 19.500 -16.999 -15.656 1.00 89.25 304 HIS A N 1
ATOM 2385 C CA . HIS A 1 304 ? 18.463 -16.388 -14.837 1.00 89.25 304 HIS A CA 1
ATOM 2386 C C . HIS A 1 304 ? 17.081 -16.804 -15.343 1.00 89.25 304 HIS A C 1
ATOM 2388 O O . HIS A 1 304 ? 16.754 -16.673 -16.521 1.00 89.25 304 HIS A O 1
ATOM 2394 N N . ARG A 1 305 ? 16.246 -17.294 -14.430 1.00 90.00 305 ARG A N 1
ATOM 2395 C CA . ARG A 1 305 ? 14.841 -17.553 -14.715 1.00 90.00 305 ARG A CA 1
ATOM 2396 C C . ARG A 1 305 ? 14.057 -16.288 -14.415 1.00 90.00 305 ARG A C 1
ATOM 2398 O O . ARG A 1 305 ? 14.097 -15.819 -13.287 1.00 90.00 305 ARG A O 1
ATOM 2405 N N . VAL A 1 306 ? 13.315 -15.806 -15.407 1.00 88.00 306 VAL A N 1
ATOM 2406 C CA . VAL A 1 306 ? 12.386 -14.682 -15.254 1.00 88.00 306 VAL A CA 1
ATOM 2407 C C . VAL A 1 306 ? 11.432 -14.947 -14.087 1.00 88.00 306 VAL A C 1
ATOM 2409 O O . VAL A 1 306 ? 10.817 -16.016 -14.015 1.00 88.00 306 VAL A O 1
ATOM 2412 N N . VAL A 1 307 ? 11.305 -13.966 -13.197 1.00 88.56 307 VAL A N 1
ATOM 2413 C CA . VAL A 1 307 ? 10.438 -14.015 -12.017 1.00 88.56 307 VAL A CA 1
ATOM 2414 C C . VAL A 1 307 ? 9.372 -12.934 -12.131 1.00 88.56 307 VAL A C 1
ATOM 2416 O O . VAL A 1 307 ? 9.672 -11.762 -12.358 1.00 88.56 307 VAL A O 1
ATOM 2419 N N . TRP A 1 308 ? 8.118 -13.332 -11.937 1.00 88.94 308 TRP A N 1
ATOM 2420 C CA . TRP A 1 308 ? 6.977 -12.425 -11.878 1.00 88.94 308 TRP A CA 1
ATOM 2421 C C . TRP A 1 308 ? 6.284 -12.560 -10.530 1.00 88.94 308 TRP A C 1
ATOM 2423 O O . TRP A 1 308 ? 6.146 -13.688 -10.055 1.00 88.94 308 TRP A O 1
ATOM 2433 N N . PRO A 1 309 ? 5.826 -11.452 -9.922 1.00 90.94 309 PRO A N 1
ATOM 2434 C CA . PRO A 1 309 ? 4.814 -11.563 -8.890 1.00 90.94 309 PRO A CA 1
ATOM 2435 C C . PRO A 1 309 ? 3.519 -12.082 -9.523 1.00 90.94 309 PRO A C 1
ATOM 2437 O O . PRO A 1 309 ? 3.178 -11.708 -10.648 1.00 90.94 309 PRO A O 1
ATOM 2440 N N . ASP A 1 310 ? 2.787 -12.915 -8.787 1.00 89.06 310 ASP A N 1
ATOM 2441 C CA . ASP A 1 310 ? 1.492 -13.438 -9.233 1.00 89.06 310 ASP A CA 1
ATOM 2442 C C . ASP A 1 310 ? 0.477 -12.308 -9.479 1.00 89.06 310 ASP A C 1
ATOM 2444 O O . ASP A 1 310 ? -0.371 -12.395 -10.367 1.00 89.06 310 ASP A O 1
ATOM 2448 N N . PHE A 1 311 ? 0.575 -11.239 -8.686 1.00 90.81 311 PHE A N 1
ATOM 2449 C CA . PHE A 1 311 ? -0.263 -10.052 -8.759 1.00 90.81 311 PHE A CA 1
ATOM 2450 C C . PHE A 1 311 ? 0.429 -8.849 -8.095 1.00 90.81 311 PHE A C 1
ATOM 2452 O O . PHE A 1 311 ? 1.359 -9.009 -7.306 1.00 90.81 311 PHE A O 1
ATOM 2459 N N . LEU A 1 312 ? -0.059 -7.640 -8.374 1.00 91.94 312 LEU A N 1
ATOM 2460 C CA . LEU A 1 312 ? 0.299 -6.411 -7.664 1.00 91.94 312 LEU A CA 1
ATOM 2461 C C . LEU A 1 312 ? -0.962 -5.758 -7.081 1.00 91.94 312 LEU A C 1
ATOM 2463 O O . LEU A 1 312 ? -1.870 -5.420 -7.852 1.00 91.94 312 LEU A O 1
ATOM 2467 N N . PRO A 1 313 ? -1.027 -5.549 -5.754 1.00 92.88 313 PRO A N 1
ATOM 2468 C CA . PRO A 1 313 ? -2.160 -4.905 -5.110 1.00 92.88 313 PRO A CA 1
ATOM 2469 C C . PRO A 1 313 ? -2.039 -3.373 -5.094 1.00 92.88 313 PRO A C 1
ATOM 2471 O O . PRO A 1 313 ? -0.958 -2.779 -5.066 1.00 92.88 313 PRO A O 1
ATOM 2474 N N . CYS A 1 314 ? -3.193 -2.727 -5.060 1.00 92.81 314 CYS A N 1
ATOM 2475 C CA . CYS A 1 314 ? -3.410 -1.301 -4.907 1.00 92.81 314 CYS A CA 1
ATOM 2476 C C . CYS A 1 314 ? -4.598 -1.077 -3.983 1.00 92.81 314 CYS A C 1
ATOM 2478 O O . CYS A 1 314 ? -5.505 -1.896 -3.933 1.00 92.81 314 CYS A O 1
ATOM 2480 N N . VAL A 1 315 ? -4.630 0.058 -3.302 1.00 92.94 315 VAL A N 1
ATOM 2481 C CA . VAL A 1 315 ? -5.798 0.465 -2.526 1.00 92.94 315 VAL A CA 1
ATOM 2482 C C . VAL A 1 315 ? -6.305 1.791 -3.058 1.00 92.94 315 VAL A C 1
ATOM 2484 O O . VAL A 1 315 ? -5.532 2.708 -3.328 1.00 92.94 315 VAL A O 1
ATOM 2487 N N . MET A 1 316 ? -7.614 1.897 -3.203 1.00 91.44 316 MET A N 1
ATOM 2488 C CA . MET A 1 316 ? -8.280 3.172 -3.395 1.00 91.44 316 MET A CA 1
ATOM 2489 C C . MET A 1 316 ? -9.100 3.481 -2.156 1.00 91.44 316 MET A C 1
ATOM 2491 O O . MET A 1 316 ? -9.833 2.626 -1.672 1.00 91.44 316 MET A O 1
ATOM 2495 N N . ILE A 1 317 ? -8.979 4.697 -1.648 1.00 91.25 317 ILE A N 1
ATOM 2496 C CA . ILE A 1 317 ? -9.741 5.150 -0.490 1.00 91.25 317 ILE A CA 1
ATOM 2497 C C . ILE A 1 317 ? -10.646 6.285 -0.934 1.00 91.25 317 ILE A C 1
ATOM 2499 O O . ILE A 1 317 ? -10.182 7.248 -1.541 1.00 91.25 317 ILE A O 1
ATOM 2503 N N . GLN A 1 318 ? -11.930 6.188 -0.620 1.00 87.50 318 GLN A N 1
ATOM 2504 C CA . GLN A 1 318 ? -12.919 7.209 -0.911 1.00 87.50 318 GLN A CA 1
ATOM 2505 C C . GLN A 1 318 ? -13.664 7.592 0.368 1.00 87.50 318 GLN A C 1
ATOM 2507 O O . GLN A 1 318 ? -14.637 6.950 0.762 1.00 87.50 318 GLN A O 1
ATOM 2512 N N . GLY A 1 319 ? -13.197 8.651 1.031 1.00 81.81 319 GLY A N 1
ATOM 2513 C CA . GLY A 1 319 ? -13.686 9.022 2.360 1.00 81.81 319 GLY A CA 1
ATOM 2514 C C . GLY A 1 319 ? -13.484 7.886 3.369 1.00 81.81 319 GLY A C 1
ATOM 2515 O O . GLY A 1 319 ? -12.364 7.640 3.814 1.00 81.81 319 GLY A O 1
ATOM 2516 N N . HIS A 1 320 ? -14.571 7.198 3.726 1.00 84.06 320 HIS A N 1
ATOM 2517 C CA . HIS A 1 320 ? -14.549 6.050 4.641 1.00 84.06 320 HIS A CA 1
ATOM 2518 C C . HIS A 1 320 ? -14.393 4.701 3.932 1.00 84.06 320 HIS A C 1
ATOM 2520 O O . HIS A 1 320 ? -13.980 3.743 4.574 1.00 84.06 320 HIS A O 1
ATOM 2526 N N . THR A 1 321 ? -14.689 4.624 2.634 1.00 86.62 321 THR A N 1
ATOM 2527 C CA . THR A 1 321 ? -14.676 3.372 1.870 1.00 86.62 321 THR A CA 1
ATOM 2528 C C . THR A 1 321 ? -13.270 3.055 1.390 1.00 86.62 321 THR A C 1
ATOM 2530 O O . THR A 1 321 ? -12.576 3.931 0.873 1.00 86.62 321 THR A O 1
ATOM 2533 N N . TRP A 1 322 ? -12.853 1.801 1.518 1.00 88.88 322 TRP A N 1
ATOM 2534 C CA . TRP A 1 322 ? -11.577 1.312 1.000 1.00 88.88 322 TRP A CA 1
ATOM 2535 C C . TRP A 1 322 ? -11.875 0.343 -0.134 1.00 88.88 322 TRP A C 1
ATOM 2537 O O . TRP A 1 322 ? -12.915 -0.286 -0.152 1.00 88.88 322 TRP A O 1
ATOM 2547 N N . GLN A 1 323 ? -11.017 0.219 -1.129 1.00 87.44 323 GLN A N 1
ATOM 2548 C CA . GLN A 1 323 ? -11.216 -0.724 -2.227 1.00 87.44 323 GLN A CA 1
ATOM 2549 C C . GLN A 1 323 ? -9.873 -1.345 -2.570 1.00 87.44 323 GLN A C 1
ATOM 2551 O O . GLN A 1 323 ? -8.882 -0.627 -2.711 1.00 87.44 323 GLN A O 1
ATOM 2556 N N . LEU A 1 324 ? -9.830 -2.669 -2.687 1.00 88.94 324 LEU A N 1
ATOM 2557 C CA . LEU A 1 324 ? -8.650 -3.396 -3.127 1.00 88.94 324 LEU A CA 1
ATOM 2558 C C . LEU A 1 324 ? -8.687 -3.480 -4.644 1.00 88.94 324 LEU A C 1
ATOM 2560 O O . LEU A 1 324 ? -9.608 -4.044 -5.216 1.00 88.94 324 LEU A O 1
ATOM 2564 N N . LEU A 1 325 ? -7.663 -2.961 -5.301 1.00 87.69 325 LEU A N 1
ATOM 2565 C CA . LEU A 1 325 ? -7.442 -3.178 -6.716 1.00 87.69 325 LEU A CA 1
ATOM 2566 C C . LEU A 1 325 ? -6.295 -4.161 -6.889 1.00 87.69 325 LEU A C 1
ATOM 2568 O O . LEU A 1 325 ? -5.241 -4.010 -6.281 1.00 87.69 325 LEU A O 1
ATOM 2572 N N . ILE A 1 326 ? -6.475 -5.155 -7.741 1.00 88.38 326 ILE A N 1
ATOM 2573 C CA . ILE A 1 326 ? -5.466 -6.161 -8.042 1.00 88.38 326 ILE A CA 1
ATOM 2574 C C . ILE A 1 326 ? -5.152 -6.076 -9.516 1.00 88.38 326 ILE A C 1
ATOM 2576 O O . ILE A 1 326 ? -6.049 -6.089 -10.354 1.00 88.38 326 ILE A O 1
ATOM 2580 N N . THR A 1 327 ? -3.867 -6.013 -9.836 1.00 87.94 327 THR A N 1
ATOM 2581 C CA . THR A 1 327 ? -3.411 -6.178 -11.209 1.00 87.94 327 THR A CA 1
ATOM 2582 C C . THR A 1 327 ? -2.651 -7.482 -11.352 1.00 87.94 327 THR A C 1
ATOM 2584 O O . THR A 1 327 ? -1.881 -7.843 -10.468 1.00 87.94 327 THR A O 1
ATOM 2587 N N . THR A 1 328 ? -2.874 -8.205 -12.439 1.00 85.69 328 THR A N 1
ATOM 2588 C CA . THR A 1 328 ? -2.141 -9.433 -12.783 1.00 85.69 328 THR A CA 1
ATOM 2589 C C . THR A 1 328 ? -1.515 -9.268 -14.164 1.00 85.69 328 THR A C 1
ATOM 2591 O O . THR A 1 328 ? -1.650 -8.213 -14.789 1.00 85.69 328 THR A O 1
ATOM 2594 N N . ARG A 1 329 ? -0.798 -10.284 -14.652 1.00 76.75 329 ARG A N 1
ATOM 2595 C CA . ARG A 1 329 ? -0.263 -10.307 -16.017 1.00 76.75 329 ARG A CA 1
ATOM 2596 C C . ARG A 1 329 ? -0.817 -11.507 -16.786 1.00 76.75 329 ARG A C 1
ATOM 2598 O O . ARG A 1 329 ? -0.592 -12.643 -16.392 1.00 76.75 329 ARG A O 1
ATOM 2605 N N . GLU A 1 330 ? -1.457 -11.260 -17.926 1.00 68.88 330 GLU A N 1
ATOM 2606 C CA . GLU A 1 330 ? -1.934 -12.286 -18.869 1.00 68.88 330 GLU A CA 1
ATOM 2607 C C . GLU A 1 330 ? -1.169 -12.160 -20.194 1.00 68.88 330 GLU A C 1
ATOM 2609 O O . GLU A 1 330 ? -1.413 -11.210 -20.931 1.00 68.88 330 GLU A O 1
ATOM 2614 N N . GLU A 1 331 ? -0.223 -13.069 -20.474 1.00 52.84 331 GLU A N 1
ATOM 2615 C CA . GLU A 1 331 ? 0.465 -13.338 -21.768 1.00 52.84 331 GLU A CA 1
ATOM 2616 C C . GLU A 1 331 ? 0.834 -12.142 -22.689 1.00 52.84 331 GLU A C 1
ATOM 2618 O O . GLU A 1 331 ? 1.029 -12.317 -23.888 1.00 52.84 331 GLU A O 1
ATOM 2623 N N . SER A 1 332 ? 0.924 -10.918 -22.147 1.00 41.91 332 SER A N 1
ATOM 2624 C CA . SER A 1 332 ? 1.356 -9.624 -22.737 1.00 41.91 332 SER A CA 1
ATOM 2625 C C . SER A 1 332 ? 0.617 -8.415 -22.134 1.00 41.91 332 SER A C 1
ATOM 2627 O O . SER A 1 332 ? 1.040 -7.288 -22.359 1.00 41.91 332 SER A O 1
ATOM 2629 N N . ARG A 1 333 ? -0.459 -8.609 -21.362 1.00 46.47 333 ARG A N 1
ATOM 2630 C CA . ARG A 1 333 ? -1.346 -7.543 -20.860 1.00 46.47 333 ARG A CA 1
ATOM 2631 C C . ARG A 1 333 ? -1.396 -7.497 -19.338 1.00 46.47 333 ARG A C 1
ATOM 2633 O O . ARG A 1 333 ? -1.163 -8.514 -18.689 1.00 46.47 333 ARG A O 1
ATOM 2640 N N . THR A 1 334 ? -1.765 -6.341 -18.789 1.00 47.09 334 THR A N 1
ATOM 2641 C CA . THR A 1 334 ? -2.019 -6.160 -17.353 1.00 47.09 334 THR A CA 1
ATOM 2642 C C . THR A 1 334 ? -3.526 -6.045 -17.088 1.00 47.09 334 THR A C 1
ATOM 2644 O O . THR A 1 334 ? -4.081 -4.951 -17.223 1.00 47.09 334 THR A O 1
ATOM 2647 N N . PRO A 1 335 ? -4.243 -7.133 -16.761 1.00 43.94 335 PRO A N 1
ATOM 2648 C CA . PRO A 1 335 ? -5.593 -7.006 -16.228 1.00 43.94 335 PRO A CA 1
ATOM 2649 C C . PRO A 1 335 ? -5.588 -6.300 -14.864 1.00 43.94 335 PRO A C 1
ATOM 2651 O O . PRO A 1 335 ? -4.692 -6.531 -14.059 1.00 43.94 335 PRO A O 1
ATOM 2654 N N . ALA A 1 336 ? -6.572 -5.437 -14.610 1.00 40.06 336 ALA A N 1
ATOM 2655 C CA . ALA A 1 336 ? -6.807 -4.760 -13.334 1.00 40.06 336 ALA A CA 1
ATOM 2656 C C . ALA A 1 336 ? -8.240 -5.038 -12.868 1.00 40.06 336 ALA A C 1
ATOM 2658 O O . ALA A 1 336 ? -9.161 -4.823 -13.646 1.00 40.06 336 ALA A O 1
ATOM 2659 N N . ALA A 1 337 ? -8.448 -5.481 -11.632 1.00 46.34 337 ALA A N 1
ATOM 2660 C CA . ALA A 1 337 ? -9.773 -5.702 -11.058 1.00 46.34 337 ALA A CA 1
ATOM 2661 C C . ALA A 1 337 ? -9.920 -5.027 -9.694 1.00 46.34 337 ALA A C 1
ATOM 2663 O O . ALA A 1 337 ? -8.915 -4.823 -9.020 1.00 46.34 337 ALA A O 1
ATOM 2664 N N . ALA A 1 338 ? -11.139 -4.655 -9.300 1.00 38.44 338 ALA A N 1
ATOM 2665 C CA . ALA A 1 338 ? -11.416 -3.925 -8.060 1.00 38.44 338 ALA A CA 1
ATOM 2666 C C . ALA A 1 338 ? -12.445 -4.662 -7.181 1.00 38.44 338 ALA A C 1
ATOM 2668 O O . ALA A 1 338 ? -13.489 -5.065 -7.682 1.00 38.44 338 ALA A O 1
ATOM 2669 N N . GLU A 1 339 ? -12.165 -4.797 -5.882 1.00 38.31 339 GLU A N 1
ATOM 2670 C CA . GLU A 1 339 ? -13.097 -5.183 -4.813 1.00 38.31 339 GLU A CA 1
ATOM 2671 C C . GLU A 1 339 ? -13.380 -3.965 -3.943 1.00 38.31 339 GLU A C 1
ATOM 2673 O O . GLU A 1 339 ? -12.456 -3.257 -3.539 1.00 38.31 339 GLU A O 1
ATOM 2678 N N . GLU A 1 340 ? -14.636 -3.749 -3.581 1.00 33.50 340 GLU A N 1
ATOM 2679 C CA . GLU A 1 340 ? -14.971 -2.810 -2.519 1.00 33.50 340 GLU A CA 1
ATOM 2680 C C . GLU A 1 340 ? -14.667 -3.444 -1.155 1.00 33.50 340 GLU A C 1
ATOM 2682 O O . GLU A 1 340 ? -15.244 -4.469 -0.813 1.00 33.50 340 GLU A O 1
ATOM 2687 N N . LEU A 1 341 ? -13.766 -2.849 -0.371 1.00 37.75 341 LEU A N 1
ATOM 2688 C CA . LEU A 1 341 ? -13.550 -3.193 1.034 1.00 37.75 341 LEU A CA 1
ATOM 2689 C C . LEU A 1 341 ? -14.544 -2.361 1.858 1.00 37.75 341 LEU A C 1
ATOM 2691 O O . LEU A 1 341 ? -14.472 -1.135 1.885 1.00 37.75 341 LEU A O 1
ATOM 2695 N N . GLY A 1 342 ? -15.511 -3.050 2.460 1.00 33.75 342 GLY A N 1
ATOM 2696 C CA . GLY A 1 342 ? -16.724 -2.472 3.046 1.00 33.75 342 GLY A CA 1
ATOM 2697 C C . GLY A 1 342 ? -16.563 -1.222 3.930 1.00 33.75 342 GLY A C 1
ATOM 2698 O O . GLY A 1 342 ? -15.496 -0.917 4.460 1.00 33.75 342 GLY A O 1
ATOM 2699 N N . SER A 1 343 ? -17.694 -0.524 4.049 1.00 29.12 343 SER A N 1
ATOM 2700 C CA . SER A 1 343 ? -17.962 0.746 4.745 1.00 29.12 343 SER A CA 1
ATOM 2701 C C . SER A 1 343 ? -17.759 0.747 6.254 1.00 29.12 343 SER A C 1
ATOM 2703 O O . SER A 1 343 ? -18.241 -0.226 6.883 1.00 29.12 343 SER A O 1
#

Sequence (343 aa):
MPSSREQSPTKRRLAEDLTPRPSRKRTRTPDSRSSYSRLSQSQTTESSRKSGQISPQKHLKALERTGRGILVRDIDGLSDHPSQQLASLLKEMRNVMRSRGILPQTARHEFENSKDRRIAELGEDWTVFSAERDTLGHVPSQESVLALLRTARECHENFHSESSWNILVHSRLLGLALQLPDSECFPQFIDFLPCSSASIIPDYLLPLSPSKKVDFCICFNPSLETSPDICAAIEAARGCLPGNAINHTGYYPLRKRPIALSIETKMTGQGWDSAALQLSVWQASHWNFLQELNDLALAKSAAHRVVWPDFLPCVMIQGHTWQLLITTREESRTPAAAEELGS

Solvent-accessible surface area (backbone atoms only — not comparable to full-atom values): 20345 Å² total; per-residue (Å²): 137,90,80,88,88,83,85,85,91,82,92,86,83,85,90,86,91,90,89,84,90,86,86,91,78,90,80,89,80,90,79,91,74,92,76,85,86,80,84,86,79,80,79,83,75,92,66,97,69,81,89,78,73,77,51,49,69,60,47,48,59,53,28,54,72,39,78,70,25,43,40,81,46,59,44,75,75,52,72,79,50,86,48,65,67,58,55,50,51,55,53,51,51,55,30,48,61,68,49,33,36,74,37,38,54,85,50,35,71,61,28,49,68,38,89,50,65,74,49,18,58,51,32,72,41,66,60,24,38,21,77,69,30,60,78,79,48,80,77,68,52,70,66,59,54,53,52,44,53,52,48,46,46,53,38,58,80,65,69,51,50,61,70,52,43,43,62,66,35,53,51,47,51,51,37,50,68,53,44,64,98,87,57,67,91,84,80,46,47,55,39,74,45,85,24,75,82,32,41,53,34,74,92,27,54,58,87,97,56,76,84,44,56,36,44,30,31,35,26,39,35,50,88,70,50,90,54,65,63,58,48,52,50,49,55,60,47,16,78,74,38,74,75,53,13,52,46,36,36,54,31,72,90,39,28,75,23,42,74,65,31,43,28,39,73,35,47,65,98,48,58,60,63,54,50,56,46,30,53,45,58,50,49,45,15,40,52,45,36,52,48,52,54,38,53,54,45,36,75,77,32,86,83,53,74,84,76,75,76,80,58,48,52,31,38,40,33,38,66,78,32,38,24,46,30,40,30,37,74,56,104,61,34,33,41,33,23,54,43,81,38,64,118

Secondary structure (DSSP, 8-state):
----------------------------------------------------SPPHHHHHHHHTTSTT-EEEEEGGGGTT-S-HHHHHHHHHHHHHHTT-S-EEGGGHHHHHT-SSHHHHHHHH-GGGEESGGGGG-----HHHHHHHHHHHHHHHHTT--HHHHIIIIIHHHHHHHHS-TTSPSS-SSEEEEE-TT-PBPGGGSPTT------SEEEEE-GGGSS-HHHHHHHHHHHTTSGGGSSSSB--GGGTTS-EEEEEEEE-TTS-HHHHHHHHHHHHHHHHHHHHHHHHHHHHH-TTPPP---S-EEEEEEETTEEEEEEE--BTTBEEEEEEEE--

Radius of gyration: 30.18 Å; Cα contacts (8 Å, |Δi|>4): 458; chains: 1; bounding box: 47×105×88 Å

pLDDT: mean 77.23, std 22.6, range [26.83, 96.56]

Mean predicted aligned error: 12.64 Å

Nearest PDB structures (foldseek):
  5jcl-assembly2_B  TM=5.413E-01  e=5.269E+00  Oryza sativa Japonica Group
  7nqh-assembly1_Bw  TM=2.363E-01  e=4.856E-01  Sus scrofa
  3w03-assembly1_B  TM=2.667E-01  e=1.054E+00  Homo sapiens
  2qm4-assembly1_A  TM=2.606E-01  e=2.030E+00  Homo sapiens
  3sr2-assembly3_D  TM=2.739E-01  e=2.735E+00  Homo sapiens

Organism: NCBI:txid78410

Foldseek 3Di:
DDDDDDDDDDDDDDYDDDDDDDDDDDDDDDDDDDDDDDDDDPDPDPDDDDDPDDFLVSVLVVQVPDLLGEDEDACVVCPPQPDPVVVVVVVVLVCVLVLFQQAEPVCLVVQCPDPDPVSVVCSVDPRNYDNCNVVQDDDADPVLVVVLVVQLVVCQVVVNDQVSCLPSHVVSVQCRRFPDPPDDPPLDQKHKDQKCPWWFQPQLFDPPDDTFIFGMFIWGDCVNDPDPVLQVVLQVLLVPDGCSALFRTVPPVRRSTYTQETEHEEEAPDDPSPSVSRVRRRVSSRVSSLVVSQVVVCVVPVPDDRDDDQWGWYWYYYSPKIKIKIWGDDPRYIYIHIGTSGD